Protein AF-A0A7G2C5G8-F1 (afdb_monomer)

Foldseek 3Di:
DAEEEEEEEDCQQCCVVVCVLVVVCVVCPVNYHYHGLYHYLAALVVLLVQLVDPVSVCVSPPLPQAAHQEYEYEHQPQCQFQDPSHDDLVRSLVSLLSSQVSCCVRRVHQQGYAYDQDDFDDQVPQQPDPRPGHRHHSVSSVSSSVSNVVSLVVVVPDDDDPPRSHNSCNDPDDPPPPPDDDPPDPDDPDDDPDDDDDDDDD

Structure (mmCIF, N/CA/C/O backbone):
data_AF-A0A7G2C5G8-F1
#
_entry.id   AF-A0A7G2C5G8-F1
#
loop_
_atom_site.group_PDB
_atom_site.id
_atom_site.type_symbol
_atom_site.label_atom_id
_atom_site.label_alt_id
_atom_site.label_comp_id
_atom_site.label_asym_id
_atom_site.label_entity_id
_atom_site.label_seq_id
_atom_site.pdbx_PDB_ins_code
_atom_site.Cartn_x
_atom_site.Cartn_y
_atom_site.Cartn_z
_atom_site.occupancy
_atom_site.B_iso_or_equiv
_atom_site.auth_seq_id
_atom_site.auth_comp_id
_atom_site.auth_asym_id
_atom_site.auth_atom_id
_atom_site.pdbx_PDB_model_num
ATOM 1 N N . MET A 1 1 ? -14.627 6.475 18.012 1.00 80.81 1 MET A N 1
ATOM 2 C CA . MET A 1 1 ? -14.975 6.467 16.574 1.00 80.81 1 MET A CA 1
ATOM 3 C C . MET A 1 1 ? -14.009 5.518 15.885 1.00 80.81 1 MET A C 1
ATOM 5 O O . MET A 1 1 ? -12.849 5.513 16.276 1.00 80.81 1 MET A O 1
ATOM 9 N N . GLU A 1 2 ? -14.466 4.696 14.942 1.00 93.38 2 GLU A N 1
ATOM 10 C CA . GLU A 1 2 ? -13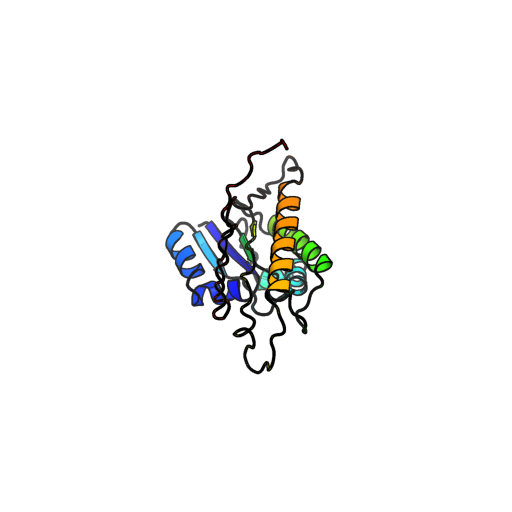.589 3.765 14.214 1.00 93.38 2 GLU A CA 1
ATOM 11 C C . GLU A 1 2 ? -12.658 4.526 13.246 1.00 93.38 2 GLU A C 1
ATOM 13 O O . GLU A 1 2 ? -12.921 5.684 12.912 1.00 93.38 2 GLU A O 1
ATOM 18 N N . THR A 1 3 ? -11.614 3.864 12.741 1.00 97.06 3 THR A N 1
ATOM 19 C CA . THR A 1 3 ? -10.713 4.420 11.715 1.00 97.06 3 THR A CA 1
ATOM 20 C C . THR A 1 3 ? -10.576 3.462 10.541 1.00 97.06 3 THR A C 1
ATOM 22 O O . THR A 1 3 ? -10.418 2.266 10.743 1.00 97.06 3 THR A O 1
ATOM 25 N N . ILE A 1 4 ? -10.590 3.965 9.315 1.00 97.94 4 ILE A N 1
ATOM 26 C CA . ILE A 1 4 ? -10.164 3.250 8.113 1.00 97.94 4 ILE A CA 1
ATOM 27 C C . ILE A 1 4 ? -8.771 3.758 7.754 1.00 97.94 4 ILE A C 1
ATOM 29 O O . ILE A 1 4 ? -8.577 4.963 7.592 1.00 97.94 4 ILE A O 1
ATOM 33 N N . LEU A 1 5 ? -7.812 2.846 7.623 1.00 98.19 5 LEU A N 1
ATOM 34 C CA . LEU A 1 5 ? -6.434 3.181 7.270 1.00 98.19 5 LEU A CA 1
ATOM 35 C C . LEU A 1 5 ? -6.193 2.903 5.780 1.00 98.19 5 LEU A C 1
ATOM 37 O O . LEU A 1 5 ? -6.459 1.806 5.291 1.00 98.19 5 LEU A O 1
ATOM 41 N N . ILE A 1 6 ? -5.687 3.893 5.049 1.00 98.25 6 ILE A N 1
ATOM 42 C CA . ILE A 1 6 ? -5.336 3.780 3.631 1.00 98.25 6 ILE A CA 1
ATOM 43 C C . ILE A 1 6 ? -3.817 3.679 3.503 1.00 98.25 6 ILE A C 1
ATOM 45 O O . ILE A 1 6 ? -3.118 4.613 3.876 1.00 98.25 6 ILE A O 1
ATOM 49 N N . MET A 1 7 ? -3.308 2.557 2.994 1.00 97.00 7 MET A N 1
ATOM 50 C CA . MET A 1 7 ? -1.875 2.272 2.856 1.00 97.00 7 MET A CA 1
ATOM 51 C C . MET A 1 7 ? -1.534 1.891 1.418 1.00 97.00 7 MET A C 1
ATOM 53 O O . MET A 1 7 ? -2.301 1.220 0.727 1.00 97.00 7 MET A O 1
ATOM 57 N N . GLY A 1 8 ? -0.342 2.262 0.963 1.00 95.88 8 GLY A N 1
ATOM 58 C CA . GLY A 1 8 ? 0.154 1.874 -0.355 1.00 95.88 8 GLY A CA 1
ATOM 59 C C . GLY A 1 8 ? 0.988 2.966 -1.001 1.00 95.88 8 GLY A C 1
ATOM 60 O O . GLY A 1 8 ? 1.635 3.740 -0.306 1.00 95.88 8 GLY A O 1
ATOM 61 N N . ALA A 1 9 ? 0.971 3.014 -2.331 1.00 95.75 9 ALA A N 1
ATOM 62 C CA . ALA A 1 9 ? 1.778 3.949 -3.112 1.00 95.75 9 ALA A CA 1
ATOM 63 C C . ALA A 1 9 ? 1.002 5.219 -3.542 1.00 95.75 9 ALA A C 1
ATOM 65 O O . ALA A 1 9 ? 0.056 5.649 -2.885 1.00 95.75 9 ALA A O 1
ATOM 66 N N . SER A 1 10 ? 1.367 5.820 -4.678 1.00 95.31 10 SER A N 1
ATOM 67 C CA . SER A 1 10 ? 0.821 7.102 -5.162 1.00 95.31 10 SER A CA 1
ATOM 68 C C . SER A 1 10 ? -0.691 7.106 -5.384 1.00 95.31 10 SER A C 1
ATOM 70 O O . SER A 1 10 ? -1.361 8.086 -5.083 1.00 95.31 10 SER A O 1
ATOM 72 N N . LEU A 1 11 ? -1.258 6.005 -5.876 1.00 94.06 11 LEU A N 1
ATOM 73 C CA . LEU A 1 11 ? -2.707 5.870 -6.069 1.00 94.06 11 LEU A CA 1
ATOM 74 C C . LEU A 1 11 ? -3.494 5.902 -4.746 1.00 94.06 11 LEU A C 1
ATOM 76 O O . LEU A 1 11 ? -4.692 6.192 -4.742 1.00 94.06 11 LEU A O 1
ATOM 80 N N . MET A 1 12 ? -2.812 5.6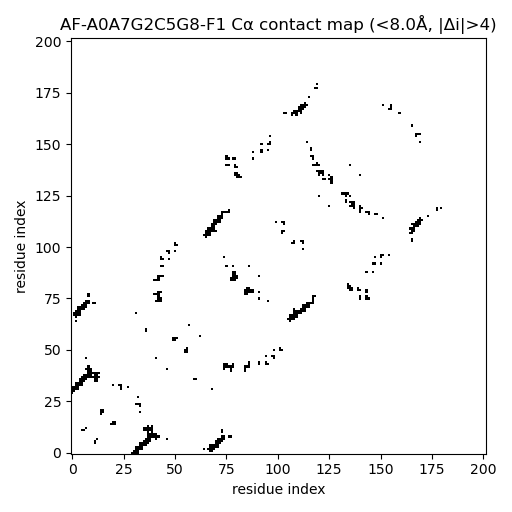00 -3.640 1.00 96.50 12 MET A N 1
ATOM 81 C CA . MET A 1 12 ? -3.342 5.716 -2.289 1.00 96.50 12 MET A CA 1
ATOM 82 C C . MET A 1 12 ? -3.122 7.126 -1.743 1.00 96.50 12 MET A C 1
ATOM 84 O O . MET A 1 12 ? -4.090 7.756 -1.324 1.00 96.50 12 MET A O 1
ATOM 88 N N . GLU A 1 13 ? -1.902 7.671 -1.850 1.00 97.56 13 GLU A N 1
ATOM 89 C CA . GLU A 1 13 ? -1.583 9.043 -1.414 1.00 97.56 13 GLU A CA 1
ATOM 90 C C . GLU A 1 13 ? -2.530 10.067 -2.057 1.00 97.56 13 GLU A C 1
ATOM 92 O O . GLU A 1 13 ? -3.213 10.826 -1.371 1.00 97.56 13 GLU A O 1
ATOM 97 N N . TYR A 1 14 ? -2.677 10.011 -3.383 1.00 97.12 14 TYR A N 1
ATOM 98 C CA . TYR A 1 14 ? -3.535 10.918 -4.149 1.00 97.12 14 TYR A CA 1
ATOM 99 C C . TYR A 1 14 ? -5.009 10.508 -4.151 1.00 97.12 14 TYR A C 1
ATOM 101 O O . TYR A 1 14 ? -5.795 10.962 -4.986 1.00 97.12 14 TYR A O 1
ATOM 109 N N . GLY A 1 15 ? -5.420 9.644 -3.228 1.00 96.38 15 GLY A N 1
ATOM 110 C CA . GLY A 1 15 ? -6.782 9.145 -3.159 1.00 96.38 15 GLY A CA 1
ATOM 111 C C . GLY A 1 15 ? -7.837 10.220 -2.867 1.00 96.38 15 GLY A C 1
ATOM 112 O O . GLY A 1 15 ? -8.962 10.129 -3.363 1.00 96.38 15 GLY A O 1
ATOM 113 N N . TYR A 1 16 ? -7.472 11.273 -2.127 1.00 96.88 16 TYR A N 1
ATOM 114 C CA . TYR A 1 16 ? -8.331 12.450 -1.939 1.00 96.88 16 TYR A CA 1
ATOM 115 C C . TYR A 1 16 ? -8.432 13.278 -3.226 1.00 96.88 16 TYR A C 1
ATOM 117 O O . TYR A 1 16 ? -9.537 13.590 -3.666 1.00 96.88 16 TYR A O 1
ATOM 125 N N . SER A 1 17 ? -7.303 13.554 -3.886 1.00 96.00 17 SER A N 1
ATOM 126 C CA . SER A 1 17 ? -7.257 14.311 -5.149 1.00 96.00 17 SER A CA 1
ATOM 127 C C . SER A 1 17 ? -7.969 13.595 -6.303 1.00 96.00 17 SER A C 1
ATOM 129 O O . SER A 1 17 ? -8.514 14.229 -7.201 1.00 96.00 17 SER A O 1
ATOM 131 N N . SER A 1 18 ? -7.997 12.262 -6.274 1.00 93.19 18 SER A N 1
ATOM 132 C CA . SER A 1 18 ? -8.755 11.418 -7.209 1.00 93.19 18 SER A CA 1
ATOM 133 C C . SER A 1 18 ? -10.179 11.100 -6.730 1.00 93.19 18 SER A C 1
ATOM 135 O O . SER A 1 18 ? -10.890 10.334 -7.376 1.00 93.19 18 SER A O 1
ATOM 137 N N . HIS A 1 19 ? -10.622 11.724 -5.636 1.00 95.00 19 HIS A N 1
ATOM 138 C CA . HIS A 1 19 ? -11.967 11.675 -5.055 1.00 95.00 19 HIS A CA 1
ATOM 139 C C . HIS A 1 19 ? -12.416 10.332 -4.470 1.00 95.00 19 HIS A C 1
ATOM 141 O O . HIS A 1 19 ? -13.430 10.302 -3.771 1.00 95.00 19 HIS A O 1
ATOM 147 N N . TRP A 1 20 ? -11.723 9.215 -4.702 1.00 95.12 20 TRP A N 1
ATOM 148 C CA . TRP A 1 20 ? -12.194 7.922 -4.199 1.00 95.12 20 TRP A CA 1
ATOM 149 C C . TRP A 1 20 ? -12.108 7.838 -2.667 1.00 95.12 20 TRP A C 1
ATOM 151 O O . TRP A 1 20 ? -13.038 7.325 -2.043 1.00 95.12 20 TRP A O 1
ATOM 161 N N . VAL A 1 21 ? -11.066 8.412 -2.049 1.00 97.31 21 VAL A N 1
ATOM 162 C CA . VAL A 1 21 ? -10.954 8.492 -0.578 1.00 97.31 21 VAL A CA 1
ATOM 163 C C . VAL A 1 21 ? -11.968 9.484 -0.021 1.00 97.31 21 VAL A C 1
ATOM 165 O O . VAL A 1 21 ? -12.584 9.201 1.000 1.00 97.31 21 VAL A O 1
ATOM 168 N N . SER A 1 22 ? -12.223 10.598 -0.714 1.00 97.25 22 SER A N 1
ATOM 169 C CA . SER A 1 22 ? -13.260 11.564 -0.322 1.00 97.25 22 SER A CA 1
ATOM 170 C C . SER A 1 22 ? -14.646 10.915 -0.295 1.00 97.25 22 SER A C 1
ATOM 172 O O . SER A 1 22 ? -15.389 11.071 0.667 1.00 97.25 22 SER A O 1
ATOM 174 N N . ARG A 1 23 ? -14.973 10.117 -1.319 1.00 97.69 23 ARG A N 1
ATOM 175 C CA . ARG A 1 23 ? -16.231 9.356 -1.389 1.00 97.69 23 ARG A CA 1
ATOM 176 C C . ARG A 1 23 ? -16.313 8.270 -0.322 1.00 97.69 23 ARG A C 1
ATOM 178 O O . ARG A 1 23 ? -17.393 8.015 0.201 1.00 97.69 23 ARG A O 1
ATOM 185 N N . LEU A 1 24 ? -15.189 7.633 0.006 1.00 96.12 24 LEU A N 1
ATOM 186 C CA . LEU A 1 24 ? -15.125 6.687 1.115 1.00 96.12 24 LEU A CA 1
ATOM 187 C C . LEU A 1 24 ? -15.385 7.393 2.453 1.00 96.12 24 LEU A C 1
ATOM 189 O O . LEU A 1 24 ? -16.186 6.908 3.246 1.00 96.12 24 LEU A O 1
ATOM 193 N N . ALA A 1 25 ? -14.754 8.544 2.691 1.00 97.81 25 ALA A N 1
ATOM 194 C CA . ALA A 1 25 ? -14.955 9.337 3.899 1.00 97.81 25 ALA A CA 1
ATOM 195 C C . ALA A 1 25 ? -16.411 9.806 4.041 1.00 97.81 25 ALA A C 1
ATOM 197 O O . ALA A 1 25 ? -16.974 9.700 5.126 1.00 97.81 25 ALA A O 1
ATOM 198 N N . ASP A 1 26 ? -17.038 10.233 2.944 1.00 98.12 26 ASP A N 1
ATOM 199 C CA . ASP A 1 26 ? -18.454 10.609 2.904 1.00 98.12 26 ASP A CA 1
ATOM 200 C C . ASP A 1 26 ? -19.382 9.420 3.224 1.00 98.12 26 ASP A C 1
ATOM 202 O O . ASP A 1 26 ? -20.223 9.492 4.120 1.00 98.12 26 ASP A O 1
ATOM 206 N N . ALA A 1 27 ? -19.161 8.257 2.599 1.00 97.31 27 ALA A N 1
ATOM 207 C CA . ALA A 1 27 ? -19.949 7.046 2.863 1.00 97.31 27 ALA A CA 1
ATOM 208 C C . ALA A 1 27 ? -19.854 6.555 4.327 1.00 97.31 27 ALA A C 1
ATOM 210 O O . ALA A 1 27 ? -20.789 5.937 4.866 1.00 97.31 27 ALA A O 1
ATOM 211 N N . TYR A 1 28 ? -18.722 6.838 4.977 1.00 96.75 28 TYR A N 1
ATOM 212 C CA . TYR A 1 28 ? -18.447 6.524 6.378 1.00 96.75 28 TYR A CA 1
ATOM 213 C C . TYR A 1 28 ? -18.569 7.737 7.310 1.00 96.75 28 TYR A C 1
ATOM 215 O O . TYR A 1 28 ? -18.159 7.653 8.473 1.00 96.75 28 TYR A O 1
ATOM 223 N N . ALA A 1 29 ? -19.196 8.828 6.860 1.00 96.88 29 ALA A N 1
ATOM 224 C CA . ALA A 1 29 ? -19.417 10.010 7.678 1.00 96.88 29 ALA A CA 1
ATOM 225 C C . ALA A 1 29 ? -20.131 9.640 8.988 1.00 96.88 29 ALA A C 1
ATOM 227 O O . ALA A 1 29 ? -21.141 8.930 8.998 1.00 96.88 29 ALA A O 1
ATOM 228 N N . ARG A 1 30 ? -19.573 10.111 10.112 1.00 95.50 30 ARG A N 1
ATOM 229 C CA . ARG A 1 30 ? -20.007 9.793 11.489 1.00 95.50 30 ARG A CA 1
ATOM 230 C C . ARG A 1 30 ? -19.932 8.305 11.882 1.00 95.50 30 ARG A C 1
ATOM 232 O O . ARG A 1 30 ? -20.459 7.935 12.926 1.00 95.50 30 ARG A O 1
ATOM 239 N N . LYS A 1 31 ? -19.284 7.452 11.080 1.00 95.50 31 LYS A N 1
ATOM 240 C CA . LYS A 1 31 ? -19.051 6.023 11.370 1.00 95.50 31 LYS A CA 1
ATOM 241 C C . LYS A 1 31 ? -17.568 5.730 11.585 1.00 95.50 31 LYS A C 1
ATOM 243 O O . LYS A 1 31 ? -17.217 5.028 12.531 1.00 95.50 31 LYS A O 1
ATOM 248 N N . ALA A 1 32 ? -16.707 6.269 10.723 1.00 96.69 32 ALA A N 1
ATOM 249 C CA . ALA A 1 32 ? -15.263 6.106 10.818 1.00 96.69 32 ALA A CA 1
ATOM 250 C C . ALA A 1 32 ? -14.515 7.333 10.282 1.00 96.69 32 ALA A C 1
ATOM 252 O O . ALA A 1 32 ? -14.981 7.997 9.358 1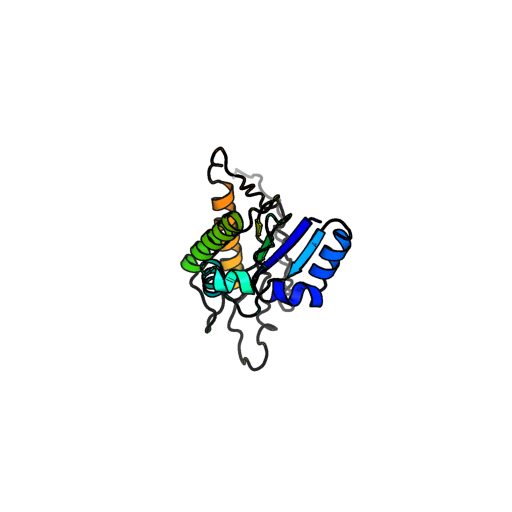.00 96.69 32 ALA A O 1
ATOM 253 N N . PHE A 1 33 ? -13.333 7.602 10.832 1.00 96.94 33 PHE A N 1
ATOM 254 C CA . PHE A 1 33 ? -12.370 8.523 10.233 1.00 96.94 33 PHE A CA 1
ATOM 255 C C . PHE A 1 33 ? -11.561 7.813 9.150 1.00 96.94 33 PHE A C 1
ATOM 257 O O . PHE A 1 33 ? -11.244 6.637 9.298 1.00 96.94 33 PHE A O 1
ATOM 264 N N . VAL A 1 34 ? -11.187 8.516 8.082 1.00 97.94 34 VAL A N 1
ATOM 265 C CA . VAL A 1 34 ? -10.323 7.961 7.033 1.00 97.94 34 VAL A CA 1
ATOM 266 C C . VAL A 1 34 ? -8.935 8.580 7.142 1.00 97.94 34 VAL A C 1
ATOM 268 O O . VAL A 1 34 ? -8.763 9.777 6.918 1.00 97.94 34 VAL A O 1
ATOM 271 N N . TYR A 1 35 ? -7.944 7.760 7.489 1.00 98.00 35 TYR A N 1
ATOM 272 C CA . TYR A 1 35 ? -6.550 8.173 7.611 1.00 98.00 35 TYR A CA 1
ATOM 273 C C . TYR A 1 35 ? -5.758 7.712 6.390 1.00 98.00 35 TYR A C 1
ATOM 275 O O . TYR A 1 35 ? -5.672 6.512 6.126 1.00 98.00 35 TYR A O 1
ATOM 283 N N . ASN A 1 36 ? -5.191 8.660 5.642 1.00 98.06 36 ASN A N 1
ATOM 284 C CA . ASN A 1 36 ? -4.405 8.361 4.452 1.00 98.06 36 ASN A CA 1
ATOM 285 C C . ASN A 1 36 ? -2.907 8.359 4.757 1.00 98.06 36 ASN A C 1
ATOM 287 O O . ASN A 1 36 ? -2.339 9.399 5.068 1.00 98.06 36 ASN A O 1
ATOM 291 N N . ALA A 1 37 ? -2.303 7.180 4.641 1.00 97.62 37 ALA A N 1
ATOM 292 C CA . ALA A 1 37 ? -0.889 6.891 4.841 1.00 97.62 37 ALA A CA 1
ATOM 293 C C . ALA A 1 37 ? -0.239 6.336 3.554 1.00 97.62 37 ALA A C 1
ATOM 295 O O . ALA A 1 37 ? 0.686 5.523 3.603 1.00 97.62 37 ALA A O 1
ATOM 296 N N . GLY A 1 38 ? -0.758 6.716 2.382 1.00 97.44 38 GLY A N 1
ATOM 297 C CA . GLY A 1 38 ? -0.129 6.404 1.101 1.00 97.44 38 GLY A CA 1
ATOM 298 C C . GLY A 1 38 ? 1.209 7.129 0.918 1.00 97.44 38 GLY A C 1
ATOM 299 O O . GLY A 1 38 ? 1.382 8.247 1.392 1.00 97.44 38 GLY A O 1
ATOM 300 N N . LEU A 1 39 ? 2.139 6.481 0.213 1.00 97.25 39 LEU A N 1
ATOM 301 C CA . LEU A 1 39 ? 3.500 6.960 -0.036 1.00 97.25 39 LEU A CA 1
ATOM 302 C C . LEU A 1 39 ? 3.827 6.912 -1.537 1.00 97.25 39 LEU A C 1
ATOM 304 O O . LEU A 1 39 ? 4.227 5.884 -2.093 1.00 97.25 39 LEU A O 1
ATOM 308 N N . ALA A 1 40 ? 3.646 8.024 -2.235 1.00 96.12 40 ALA A N 1
ATOM 309 C CA . ALA A 1 40 ? 3.949 8.164 -3.647 1.00 96.12 40 ALA A CA 1
ATOM 310 C C . ALA A 1 40 ? 5.421 7.854 -3.930 1.00 96.12 40 ALA A C 1
ATOM 312 O O . ALA A 1 40 ? 6.331 8.208 -3.187 1.00 96.12 40 ALA A O 1
ATOM 313 N N . GLY A 1 41 ? 5.648 7.133 -5.027 1.00 94.75 41 GLY A N 1
ATOM 314 C CA . GLY A 1 41 ? 6.973 6.650 -5.403 1.00 94.75 41 GLY A CA 1
ATOM 315 C C . GLY A 1 41 ? 7.427 5.374 -4.684 1.00 94.75 41 GLY A C 1
ATOM 316 O O . GLY A 1 41 ? 8.351 4.735 -5.178 1.00 94.75 41 GLY A O 1
ATOM 317 N N . TYR A 1 42 ? 6.772 4.927 -3.605 1.00 97.69 42 TYR A N 1
ATOM 318 C CA . TYR A 1 42 ? 7.236 3.748 -2.866 1.00 97.69 42 TYR A CA 1
ATOM 319 C C . TYR A 1 42 ? 6.887 2.427 -3.559 1.00 97.69 42 TYR A C 1
ATOM 321 O O . TYR A 1 42 ? 5.762 2.230 -4.025 1.00 97.69 42 TYR A O 1
ATOM 329 N N . ASN A 1 43 ? 7.860 1.519 -3.627 1.00 98.44 43 ASN A N 1
ATOM 330 C CA . ASN A 1 43 ? 7.667 0.118 -4.007 1.00 98.44 43 ASN A CA 1
ATOM 331 C C . ASN A 1 43 ? 7.489 -0.764 -2.754 1.00 98.44 43 ASN A C 1
ATOM 333 O O . ASN A 1 43 ? 7.500 -0.270 -1.621 1.00 98.44 43 ASN A O 1
ATOM 337 N N . SER A 1 44 ? 7.307 -2.073 -2.942 1.00 98.69 44 SER A N 1
ATOM 338 C CA . SER A 1 44 ? 7.101 -3.002 -1.824 1.00 98.69 44 SER A CA 1
ATOM 339 C C . SER A 1 44 ? 8.315 -3.131 -0.902 1.00 98.69 44 SER A C 1
ATOM 341 O O . SER A 1 44 ? 8.124 -3.295 0.298 1.00 98.69 44 SER A O 1
ATOM 343 N N . ASP A 1 45 ? 9.543 -3.004 -1.415 1.00 98.56 45 ASP A N 1
ATOM 344 C CA . ASP A 1 45 ? 10.761 -3.059 -0.594 1.00 98.56 45 ASP A CA 1
ATOM 345 C C . ASP A 1 45 ? 10.809 -1.913 0.415 1.00 98.56 45 ASP A C 1
ATOM 347 O O . ASP A 1 45 ? 11.074 -2.114 1.604 1.00 98.56 45 ASP A O 1
ATOM 351 N N . TRP A 1 46 ? 10.524 -0.699 -0.050 1.00 98.44 46 TRP A N 1
ATOM 352 C CA . TRP A 1 46 ? 10.565 0.486 0.797 1.00 98.44 46 TRP A CA 1
ATOM 353 C C . TRP A 1 46 ? 9.398 0.493 1.780 1.00 98.44 46 TRP A C 1
ATOM 355 O O . TRP A 1 46 ? 9.609 0.757 2.960 1.00 98.44 46 TRP A O 1
ATOM 365 N N . LEU A 1 47 ? 8.189 0.126 1.340 1.00 98.12 47 LEU A N 1
ATOM 366 C CA . LEU A 1 47 ? 7.043 0.008 2.244 1.00 98.12 47 LEU A CA 1
ATOM 367 C C . LEU A 1 47 ? 7.282 -1.051 3.332 1.00 98.12 47 LEU A C 1
ATOM 369 O O . LEU A 1 47 ? 7.018 -0.793 4.505 1.00 98.12 47 LEU A O 1
ATOM 373 N N . HIS A 1 48 ? 7.832 -2.212 2.967 1.00 98.31 48 HIS A N 1
ATOM 374 C CA . HIS A 1 48 ? 8.219 -3.245 3.927 1.00 98.31 48 HIS A CA 1
ATOM 375 C C . HIS A 1 48 ? 9.252 -2.712 4.933 1.00 98.31 48 HIS A C 1
ATOM 377 O O . HIS A 1 48 ? 9.086 -2.885 6.138 1.00 98.31 48 HIS A O 1
ATOM 383 N N . SER A 1 49 ? 10.262 -1.978 4.457 1.00 97.69 49 SER A N 1
ATOM 384 C CA . SER A 1 49 ? 11.301 -1.368 5.302 1.00 97.69 49 SER A CA 1
ATOM 385 C C . SER A 1 49 ? 10.736 -0.356 6.311 1.00 97.69 49 SER A C 1
ATOM 387 O O . SER A 1 49 ? 11.176 -0.312 7.459 1.00 97.69 49 SER A O 1
ATOM 389 N N . ILE A 1 50 ? 9.726 0.428 5.917 1.00 96.81 50 ILE A N 1
ATOM 390 C CA . ILE A 1 50 ? 9.010 1.331 6.831 1.00 96.81 50 ILE A CA 1
ATOM 391 C C . ILE A 1 50 ? 8.261 0.536 7.904 1.00 96.81 50 ILE A C 1
ATOM 393 O O . ILE A 1 50 ? 8.284 0.913 9.073 1.00 96.81 50 ILE A O 1
ATOM 397 N N . LEU A 1 51 ? 7.611 -0.567 7.528 1.00 95.56 51 LEU A N 1
ATOM 398 C CA . LEU A 1 51 ? 6.798 -1.355 8.450 1.00 95.56 51 LEU A CA 1
ATOM 399 C C . LEU A 1 51 ? 7.625 -2.216 9.410 1.00 95.56 51 LEU A C 1
ATOM 401 O O . LEU A 1 51 ? 7.188 -2.430 10.532 1.00 95.56 51 LEU A O 1
ATOM 405 N N . ILE A 1 52 ? 8.825 -2.666 9.065 1.00 96.56 52 ILE A N 1
ATOM 406 C CA . ILE A 1 52 ? 9.670 -3.369 10.050 1.00 96.56 52 ILE A CA 1
ATOM 407 C C . ILE A 1 52 ? 10.296 -2.419 11.082 1.00 96.56 52 ILE A C 1
ATOM 409 O O . ILE A 1 52 ? 10.703 -2.858 12.152 1.00 96.56 52 ILE A O 1
ATOM 413 N N . SER A 1 53 ? 10.363 -1.117 10.790 1.00 95.88 53 SER A N 1
ATOM 414 C CA . SER A 1 53 ? 10.907 -0.110 11.703 1.00 95.88 53 SER A CA 1
ATOM 415 C C . SER A 1 53 ? 9.797 0.541 12.525 1.00 95.88 53 SER A C 1
ATOM 417 O O . SER A 1 53 ? 9.001 1.314 11.993 1.00 95.88 53 SER A O 1
ATOM 419 N N . ASP A 1 54 ? 9.768 0.308 13.838 1.00 89.69 54 ASP A N 1
ATOM 420 C CA . ASP A 1 54 ? 8.784 0.951 14.723 1.00 89.69 54 ASP A CA 1
ATOM 421 C C . ASP A 1 54 ? 8.873 2.485 14.667 1.00 89.69 54 ASP A C 1
ATOM 423 O O . ASP A 1 54 ? 7.854 3.175 14.600 1.00 89.69 54 ASP A O 1
ATOM 427 N N . THR A 1 55 ? 10.086 3.037 14.592 1.00 92.94 55 THR A N 1
ATOM 428 C CA . THR A 1 55 ? 10.308 4.486 14.473 1.00 92.94 55 THR A CA 1
ATOM 429 C C . THR A 1 55 ? 9.728 5.062 13.182 1.00 92.94 55 THR A C 1
ATOM 431 O O . THR A 1 55 ? 9.100 6.118 13.205 1.00 92.94 55 THR A O 1
ATOM 434 N N . LEU A 1 56 ? 9.931 4.406 12.035 1.00 93.19 56 LEU A N 1
ATOM 435 C CA . LEU A 1 56 ? 9.399 4.908 10.762 1.00 93.19 56 LEU A CA 1
ATOM 436 C C . LEU A 1 56 ? 7.893 4.667 10.661 1.00 93.19 56 LEU A C 1
ATOM 438 O O . LEU A 1 56 ? 7.156 5.551 10.228 1.00 93.19 56 LEU A O 1
ATOM 442 N N . SER A 1 57 ? 7.422 3.513 11.130 1.00 92.56 57 SER A N 1
ATOM 443 C CA . SER A 1 57 ? 5.999 3.197 11.163 1.00 92.56 57 SER A CA 1
ATOM 444 C C . SER A 1 57 ? 5.211 4.183 12.018 1.00 92.56 57 SER A C 1
ATOM 446 O O . SER A 1 57 ? 4.117 4.556 11.613 1.00 92.56 57 SER A O 1
ATOM 448 N N . THR A 1 58 ? 5.740 4.618 13.165 1.00 92.88 58 THR A N 1
ATOM 449 C CA . THR A 1 58 ? 5.058 5.581 14.051 1.00 92.88 58 THR A CA 1
ATOM 450 C C . THR A 1 58 ? 5.056 7.011 13.511 1.00 92.88 58 THR A C 1
ATOM 452 O O . THR A 1 58 ? 4.185 7.801 13.870 1.00 92.88 58 THR A O 1
ATOM 455 N N . ARG A 1 59 ? 5.992 7.345 12.613 1.00 93.50 59 ARG A N 1
ATOM 456 C CA . ARG A 1 59 ? 5.957 8.598 11.841 1.00 93.50 59 ARG A CA 1
ATOM 457 C C . ARG A 1 59 ? 4.902 8.569 10.739 1.00 93.50 59 ARG A C 1
ATOM 459 O O . ARG A 1 59 ? 4.347 9.614 10.420 1.00 93.50 59 ARG A O 1
ATOM 466 N N . LEU A 1 60 ? 4.650 7.396 10.155 1.00 94.31 60 LEU A N 1
ATOM 467 C CA . LEU A 1 60 ? 3.660 7.223 9.092 1.00 94.31 60 LEU A CA 1
ATOM 468 C C . LEU A 1 60 ? 2.236 7.079 9.639 1.00 94.31 60 LEU A C 1
ATOM 470 O O . LEU A 1 60 ? 1.299 7.641 9.083 1.00 94.31 60 LEU A O 1
ATOM 474 N N . VAL A 1 61 ? 2.070 6.298 10.704 1.00 95.12 61 VAL A N 1
ATOM 475 C CA . VAL A 1 61 ? 0.784 6.017 11.344 1.00 95.12 61 VAL A CA 1
ATOM 476 C C . VAL A 1 61 ? 0.934 6.281 12.843 1.00 95.12 61 VAL A C 1
ATOM 478 O O . VAL A 1 61 ? 1.832 5.705 13.456 1.00 95.12 61 VAL A O 1
ATOM 481 N N . PRO A 1 62 ? 0.073 7.106 13.470 1.00 92.06 62 PRO A N 1
ATOM 482 C CA . PRO A 1 62 ? 0.179 7.414 14.891 1.00 92.06 62 PRO A CA 1
ATOM 483 C C . PRO A 1 62 ? 0.196 6.147 15.748 1.00 92.06 62 PRO A C 1
ATOM 485 O O . PRO A 1 62 ? -0.627 5.257 15.545 1.00 92.06 62 PRO A O 1
ATOM 488 N N . ALA A 1 63 ? 1.066 6.093 16.759 1.00 88.00 63 ALA A N 1
ATOM 489 C CA . ALA A 1 63 ? 1.147 4.952 17.682 1.00 88.00 63 ALA A CA 1
ATOM 490 C C . ALA A 1 63 ? -0.179 4.673 18.423 1.00 88.00 63 ALA A C 1
ATOM 492 O O . ALA A 1 63 ? -0.448 3.545 18.830 1.00 88.00 63 ALA A O 1
ATOM 493 N N . SER A 1 64 ? -1.024 5.698 18.573 1.00 88.88 64 SER A N 1
ATOM 494 C CA . SER A 1 64 ? -2.369 5.592 19.146 1.00 88.88 64 SER A CA 1
ATOM 495 C C . SER A 1 64 ? -3.391 4.936 18.210 1.00 88.88 64 SER A C 1
ATOM 497 O O . SER A 1 64 ? -4.476 4.567 18.661 1.00 88.88 64 SER A O 1
ATOM 499 N N . MET A 1 65 ? -3.082 4.777 16.918 1.00 90.56 65 MET 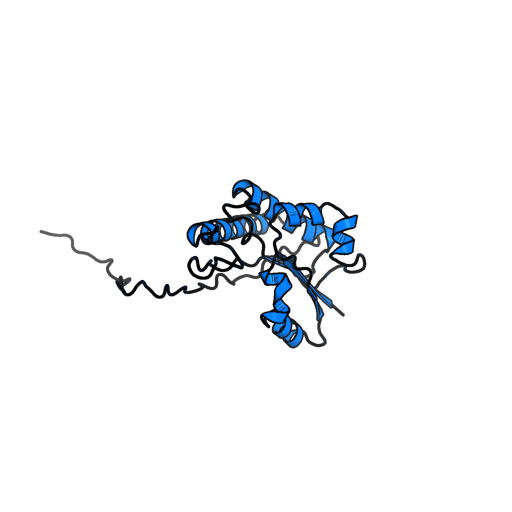A N 1
ATOM 500 C CA . MET A 1 65 ? -3.955 4.093 15.972 1.00 90.56 65 MET A CA 1
ATOM 501 C C . MET A 1 65 ? -3.850 2.583 16.160 1.00 90.56 65 MET A C 1
ATOM 503 O O . MET A 1 65 ? -2.989 1.917 15.592 1.00 90.56 65 MET A O 1
ATOM 507 N N . GLN A 1 66 ? -4.787 2.042 16.927 1.00 84.38 66 GLN A N 1
ATOM 508 C CA . GLN A 1 66 ? -4.957 0.607 17.103 1.00 84.38 66 GLN A CA 1
ATOM 509 C C . GLN A 1 66 ? -6.341 0.185 16.616 1.00 84.38 66 GLN A C 1
ATOM 511 O O . GLN A 1 66 ? -7.314 0.925 16.748 1.00 84.38 66 GLN A O 1
ATOM 516 N N . ARG A 1 67 ? -6.425 -1.027 16.064 1.00 94.00 67 ARG A N 1
ATOM 517 C CA . ARG A 1 67 ? -7.661 -1.694 15.636 1.00 94.00 67 ARG A CA 1
ATOM 518 C C . ARG A 1 67 ? -8.509 -0.876 14.651 1.00 94.00 67 ARG A C 1
ATOM 520 O O . ARG A 1 67 ? -9.683 -0.630 14.931 1.00 94.00 67 ARG A O 1
ATOM 527 N N . PRO A 1 68 ? -7.970 -0.468 13.483 1.00 95.88 68 PRO A N 1
ATOM 528 C CA . PRO A 1 68 ? -8.794 0.155 12.457 1.00 95.88 68 PRO A CA 1
ATOM 529 C C . PRO A 1 68 ? -9.910 -0.804 12.014 1.00 95.88 68 PRO A C 1
ATOM 531 O O . PRO A 1 68 ? -9.774 -2.027 12.078 1.00 95.88 68 PRO A O 1
ATOM 534 N N . LEU A 1 69 ? -11.010 -0.245 11.521 1.00 95.31 69 LEU A N 1
ATOM 535 C CA . LEU A 1 69 ? -12.133 -0.972 10.946 1.00 95.31 69 LEU A CA 1
ATOM 536 C C . LEU A 1 69 ? -11.653 -1.942 9.862 1.00 95.31 69 LEU A C 1
ATOM 538 O O . LEU A 1 69 ? -11.936 -3.134 9.925 1.00 95.31 69 LEU A O 1
ATOM 542 N N . PHE A 1 70 ? -10.900 -1.425 8.894 1.00 94.94 70 PHE A N 1
ATOM 543 C CA . PHE A 1 70 ? -10.111 -2.185 7.930 1.00 94.94 70 PHE A CA 1
ATOM 544 C C . PHE A 1 70 ? -8.939 -1.329 7.447 1.00 94.94 70 PHE A C 1
ATOM 546 O O . PHE A 1 70 ? -8.925 -0.106 7.621 1.00 94.94 70 PHE A O 1
ATOM 553 N N . ILE A 1 71 ? -7.970 -1.984 6.817 1.00 96.94 71 ILE A N 1
ATOM 554 C CA . ILE A 1 71 ? -6.842 -1.334 6.144 1.00 96.94 71 ILE A CA 1
ATOM 555 C C . ILE A 1 71 ? -6.995 -1.577 4.649 1.00 96.94 71 ILE A C 1
ATOM 557 O O . ILE A 1 71 ? -7.242 -2.711 4.261 1.00 96.94 71 ILE A O 1
ATOM 561 N N . THR A 1 72 ? -6.842 -0.566 3.800 1.00 96.06 72 THR A N 1
ATOM 562 C CA . THR A 1 72 ? -6.663 -0.794 2.355 1.00 96.06 72 THR A CA 1
ATOM 563 C C . THR A 1 72 ? -5.178 -0.833 2.025 1.00 96.06 72 THR A C 1
ATOM 565 O O . THR A 1 72 ? -4.412 -0.062 2.597 1.00 96.06 72 THR A O 1
ATOM 568 N N . LEU A 1 73 ? -4.765 -1.731 1.129 1.00 97.69 73 LEU A N 1
ATOM 569 C CA . LEU A 1 73 ? -3.375 -1.877 0.702 1.00 97.69 73 LEU A CA 1
ATOM 570 C C . LEU A 1 73 ? -3.288 -1.966 -0.823 1.00 97.69 73 LEU A C 1
ATOM 572 O O . LEU A 1 73 ? -3.899 -2.849 -1.418 1.00 97.69 73 LEU A O 1
ATOM 576 N N . MET A 1 74 ? -2.491 -1.105 -1.459 1.00 96.56 74 MET A N 1
ATOM 577 C CA . MET A 1 74 ? -2.153 -1.234 -2.883 1.00 96.56 74 MET A CA 1
ATOM 578 C C . MET A 1 74 ? -0.715 -0.811 -3.159 1.00 96.56 74 MET A C 1
ATOM 580 O O . MET A 1 74 ? -0.356 0.364 -3.068 1.00 96.56 74 MET A O 1
ATOM 584 N N . VAL A 1 75 ? 0.095 -1.795 -3.532 1.00 97.19 75 VAL A N 1
ATOM 585 C CA . VAL A 1 75 ? 1.511 -1.662 -3.885 1.00 97.19 75 VAL A CA 1
ATOM 586 C C . VAL A 1 75 ? 1.829 -2.644 -5.017 1.00 97.19 75 VAL A C 1
ATOM 588 O O . VAL A 1 75 ? 1.140 -3.654 -5.174 1.00 97.19 75 VAL A O 1
ATOM 591 N N . GLY A 1 76 ? 2.841 -2.349 -5.830 1.00 96.62 76 GLY A N 1
ATOM 592 C CA . GLY A 1 76 ? 3.197 -3.148 -7.010 1.00 96.62 76 GLY A CA 1
ATOM 593 C C . GLY A 1 76 ? 3.323 -2.329 -8.292 1.00 96.62 76 GLY A C 1
ATOM 594 O O . GLY A 1 76 ? 4.050 -2.714 -9.202 1.00 96.62 76 GLY A O 1
ATOM 595 N N . SER A 1 77 ? 2.660 -1.167 -8.370 1.00 94.44 77 SER A N 1
ATOM 596 C CA . SER A 1 77 ? 2.731 -0.312 -9.560 1.00 94.44 77 SER A CA 1
ATOM 597 C C . SER A 1 77 ? 4.146 0.212 -9.754 1.00 94.44 77 SER A C 1
ATOM 599 O O . SER A 1 77 ? 4.622 0.312 -10.876 1.00 94.44 77 SER A O 1
ATOM 601 N N . ASN A 1 78 ? 4.853 0.502 -8.661 1.00 97.12 78 ASN A N 1
ATOM 602 C CA . ASN A 1 78 ? 6.232 0.954 -8.727 1.00 97.12 78 ASN A CA 1
ATOM 603 C C . ASN A 1 78 ? 7.213 -0.198 -8.966 1.00 97.12 78 ASN A C 1
ATOM 605 O O . ASN A 1 78 ? 8.146 -0.029 -9.743 1.00 97.12 78 ASN A O 1
ATOM 609 N N . ASP A 1 79 ? 6.936 -1.358 -8.375 1.00 98.38 79 ASP A N 1
ATOM 610 C CA . ASP A 1 79 ? 7.721 -2.591 -8.451 1.00 98.38 79 ASP A CA 1
ATOM 611 C C . ASP A 1 79 ? 7.862 -3.133 -9.879 1.00 98.38 79 ASP A C 1
ATOM 613 O O . ASP A 1 79 ? 8.919 -3.647 -10.237 1.00 98.38 79 ASP A O 1
ATOM 617 N N . CYS A 1 80 ? 6.822 -2.969 -10.704 1.00 96.12 80 CYS A N 1
ATOM 618 C CA . CYS A 1 80 ? 6.821 -3.372 -12.115 1.00 96.12 80 CYS A CA 1
ATOM 619 C C . CYS A 1 80 ? 7.615 -2.431 -13.050 1.00 96.12 80 CYS A C 1
ATOM 621 O O . CYS A 1 80 ? 7.583 -2.603 -14.263 1.00 96.12 80 CYS A O 1
ATOM 623 N N . SER A 1 81 ? 8.310 -1.426 -12.500 1.00 95.50 81 SER A N 1
ATOM 624 C CA . SER A 1 81 ? 9.252 -0.565 -13.234 1.00 95.50 81 SER A CA 1
ATOM 625 C C . SER A 1 81 ? 10.435 -1.351 -13.790 1.00 95.50 81 SER A C 1
ATOM 627 O O . SER A 1 81 ? 10.823 -2.363 -13.225 1.00 95.50 81 SER A O 1
ATOM 629 N N . HIS A 1 82 ? 11.057 -0.837 -14.843 1.00 93.75 82 HIS A N 1
ATOM 630 C CA . HIS A 1 82 ? 12.366 -1.230 -15.368 1.00 93.75 82 HIS A CA 1
ATOM 631 C C . HIS A 1 82 ? 13.481 -0.256 -14.946 1.00 93.75 82 HIS A C 1
ATOM 633 O O . HIS A 1 82 ? 14.609 -0.349 -15.423 1.00 93.75 82 HIS A O 1
ATOM 639 N N . GLY A 1 83 ? 13.160 0.710 -14.084 1.00 91.88 83 GLY A N 1
ATOM 640 C CA . GLY A 1 83 ? 14.077 1.699 -13.532 1.00 91.88 83 GLY A CA 1
ATOM 641 C C . GLY A 1 83 ? 14.361 1.478 -12.045 1.00 91.88 83 GLY A C 1
ATOM 642 O O . GLY A 1 83 ? 14.287 0.368 -11.524 1.00 91.88 83 GLY A O 1
ATOM 643 N N . LEU A 1 84 ? 14.661 2.571 -11.338 1.00 92.38 84 LEU A N 1
ATOM 644 C CA . LEU A 1 84 ? 15.117 2.554 -9.938 1.00 92.38 84 LEU A CA 1
ATOM 645 C C . LEU A 1 84 ? 14.098 1.989 -8.937 1.00 92.38 84 LEU A C 1
ATOM 647 O O . LEU A 1 84 ? 14.461 1.648 -7.816 1.00 92.38 84 LEU A O 1
ATOM 651 N N . GLN A 1 85 ? 12.824 1.918 -9.319 1.00 96.38 85 GLN A N 1
ATOM 652 C CA . GLN A 1 85 ? 11.753 1.422 -8.456 1.00 96.38 85 GLN A CA 1
ATOM 653 C C . GLN A 1 85 ? 11.520 -0.087 -8.602 1.00 96.38 85 GLN A C 1
ATOM 655 O O . GLN A 1 85 ? 10.698 -0.628 -7.859 1.00 96.38 85 GLN A O 1
ATOM 660 N N . HIS A 1 86 ? 12.214 -0.753 -9.533 1.00 97.94 86 HIS A N 1
ATOM 661 C CA . HIS A 1 86 ? 12.017 -2.170 -9.818 1.00 97.94 86 HIS A CA 1
ATOM 662 C C . HIS A 1 86 ? 12.219 -3.042 -8.574 1.00 97.94 86 HIS A C 1
ATOM 664 O O . HIS A 1 86 ? 13.226 -2.925 -7.877 1.00 97.94 86 HIS A O 1
ATOM 670 N N . VAL A 1 87 ? 11.287 -3.967 -8.344 1.00 98.69 87 VAL A N 1
ATOM 671 C CA . VAL A 1 87 ? 11.430 -5.042 -7.353 1.00 98.69 87 VAL A CA 1
ATOM 672 C C . VAL A 1 87 ? 11.112 -6.357 -8.051 1.00 98.69 87 VAL A C 1
ATOM 674 O O . VAL A 1 87 ? 9.978 -6.508 -8.504 1.00 98.69 87 VAL A O 1
ATOM 677 N N . PRO A 1 88 ? 12.033 -7.336 -8.127 1.00 98.44 88 PRO A N 1
ATOM 678 C CA . PRO A 1 88 ? 11.784 -8.601 -8.816 1.00 98.44 88 PRO A CA 1
ATOM 679 C C . PRO A 1 88 ? 10.525 -9.317 -8.315 1.00 98.44 88 PRO A C 1
ATOM 681 O O . PRO A 1 88 ? 10.261 -9.348 -7.115 1.00 98.44 88 PRO A O 1
ATOM 684 N N . LEU A 1 89 ? 9.770 -9.955 -9.216 1.00 98.44 89 LEU A N 1
ATOM 685 C CA . LEU A 1 89 ? 8.443 -10.509 -8.906 1.00 98.44 89 LEU A CA 1
ATOM 686 C C . LEU A 1 89 ? 8.415 -11.447 -7.685 1.00 98.44 89 LEU A C 1
ATOM 688 O O . LEU A 1 89 ? 7.492 -11.380 -6.876 1.00 98.44 89 LEU A O 1
ATOM 692 N N . ALA A 1 90 ? 9.422 -12.313 -7.532 1.00 98.44 90 ALA A N 1
ATOM 693 C CA . ALA A 1 90 ? 9.518 -13.214 -6.380 1.00 98.44 90 ALA A CA 1
ATOM 694 C C . ALA A 1 90 ? 9.680 -12.440 -5.059 1.00 98.44 90 ALA A C 1
ATOM 696 O O . ALA A 1 90 ? 9.040 -12.765 -4.059 1.00 98.44 90 ALA A O 1
ATOM 697 N N . ARG A 1 91 ? 10.485 -11.372 -5.081 1.00 98.69 91 ARG A N 1
ATOM 698 C CA . ARG A 1 91 ? 10.690 -10.477 -3.942 1.00 98.69 91 ARG A CA 1
ATOM 699 C C . ARG A 1 91 ? 9.435 -9.662 -3.644 1.00 98.69 91 ARG A C 1
ATOM 701 O O . ARG A 1 91 ? 9.043 -9.591 -2.489 1.00 98.69 91 ARG A O 1
ATOM 708 N N . TYR A 1 92 ? 8.744 -9.164 -4.669 1.00 98.75 92 TYR A N 1
ATOM 709 C CA . TYR A 1 92 ? 7.440 -8.514 -4.518 1.00 98.75 92 TYR A CA 1
ATOM 710 C C . TYR A 1 92 ? 6.416 -9.423 -3.823 1.00 98.75 92 TYR A C 1
ATOM 712 O O . TYR A 1 92 ? 5.767 -8.986 -2.877 1.00 98.75 92 TYR A O 1
ATOM 720 N N . LYS A 1 93 ? 6.299 -10.695 -4.238 1.00 98.50 93 LYS A N 1
ATOM 721 C CA . LYS A 1 93 ? 5.386 -11.660 -3.598 1.00 98.50 93 LYS A CA 1
ATOM 722 C C . LYS A 1 93 ? 5.701 -11.839 -2.113 1.00 98.50 93 LYS A C 1
ATOM 724 O O . LYS A 1 93 ? 4.792 -11.775 -1.288 1.00 98.50 93 LYS A O 1
ATOM 729 N N . LYS A 1 94 ? 6.985 -12.020 -1.781 1.00 98.44 94 LYS A N 1
ATOM 730 C CA . LYS A 1 94 ? 7.444 -12.133 -0.392 1.00 98.44 94 LYS A CA 1
ATOM 731 C C . LYS A 1 94 ? 7.132 -10.861 0.402 1.00 98.44 94 LYS A C 1
ATOM 733 O O . LYS A 1 94 ? 6.495 -10.941 1.444 1.00 98.44 94 LYS A O 1
ATOM 738 N N . ASN A 1 95 ? 7.510 -9.697 -0.122 1.00 98.56 95 ASN A N 1
ATOM 739 C CA . ASN A 1 95 ? 7.264 -8.412 0.527 1.00 98.56 95 ASN A CA 1
ATOM 740 C C . ASN A 1 95 ? 5.774 -8.189 0.776 1.00 98.56 95 ASN A C 1
ATOM 742 O O . ASN A 1 95 ? 5.395 -7.758 1.855 1.00 98.56 95 ASN A O 1
ATOM 746 N N . LEU A 1 96 ? 4.918 -8.484 -0.205 1.00 98.19 96 LEU A N 1
ATOM 747 C CA . LEU A 1 96 ? 3.477 -8.320 -0.064 1.00 98.19 96 LEU A CA 1
ATOM 748 C C . LEU A 1 96 ? 2.914 -9.214 1.047 1.00 98.19 96 LEU A C 1
ATOM 750 O O . LEU A 1 96 ? 2.108 -8.740 1.844 1.00 98.19 96 LEU A O 1
ATOM 754 N N . HIS A 1 97 ? 3.350 -10.474 1.115 1.00 96.88 97 HIS A N 1
ATOM 755 C CA . HIS A 1 97 ? 2.981 -11.385 2.197 1.00 96.88 97 HIS A CA 1
ATOM 756 C C . HIS A 1 97 ? 3.391 -10.813 3.564 1.00 96.88 97 HIS A C 1
ATOM 758 O O . HIS A 1 97 ? 2.547 -10.651 4.446 1.00 96.88 97 HIS A O 1
ATOM 764 N N . ASP A 1 98 ? 4.659 -10.426 3.707 1.00 97.06 98 ASP A N 1
ATOM 765 C CA . ASP A 1 98 ? 5.208 -9.905 4.962 1.00 97.06 98 ASP A CA 1
ATOM 766 C C . ASP A 1 98 ? 4.535 -8.589 5.379 1.00 97.06 98 ASP A C 1
ATOM 768 O O . ASP A 1 98 ? 4.194 -8.403 6.544 1.00 97.06 98 ASP A O 1
ATOM 772 N N . ILE A 1 99 ? 4.261 -7.688 4.429 1.00 97.69 99 ILE A N 1
ATOM 773 C CA . ILE A 1 99 ? 3.517 -6.445 4.670 1.00 97.69 99 ILE A CA 1
ATOM 774 C C . ILE A 1 99 ? 2.122 -6.754 5.221 1.00 97.69 99 ILE A C 1
ATOM 776 O O . ILE A 1 99 ? 1.706 -6.131 6.195 1.00 97.69 99 ILE A O 1
ATOM 780 N N . ILE A 1 100 ? 1.387 -7.698 4.623 1.00 95.94 100 ILE A N 1
ATOM 781 C CA . ILE A 1 100 ? 0.044 -8.067 5.097 1.00 95.94 100 ILE A CA 1
ATOM 782 C C . ILE A 1 100 ? 0.110 -8.583 6.538 1.00 95.94 100 ILE A C 1
ATOM 784 O O . ILE A 1 100 ? -0.703 -8.168 7.369 1.00 95.94 100 ILE A O 1
ATOM 788 N N . ASP A 1 101 ? 1.080 -9.443 6.845 1.00 94.31 101 ASP A N 1
ATOM 789 C CA . ASP A 1 101 ? 1.263 -9.988 8.189 1.00 94.31 101 ASP A CA 1
ATOM 790 C C . ASP A 1 101 ? 1.641 -8.904 9.203 1.00 94.31 101 ASP A C 1
ATOM 792 O O . ASP A 1 101 ? 1.009 -8.818 10.257 1.00 94.31 101 ASP A O 1
ATOM 796 N N . LEU A 1 102 ? 2.578 -8.015 8.865 1.00 94.69 102 LEU A N 1
ATOM 797 C CA . LEU A 1 102 ? 2.962 -6.878 9.706 1.00 94.69 102 LEU A CA 1
ATOM 798 C C . LEU A 1 102 ? 1.771 -5.956 9.992 1.00 94.69 102 LEU A C 1
ATOM 800 O O . LEU A 1 102 ? 1.565 -5.548 11.134 1.00 94.69 102 LEU A O 1
ATOM 804 N N . LEU A 1 103 ? 0.947 -5.654 8.983 1.00 94.25 103 LEU A N 1
ATOM 805 C CA . LEU A 1 103 ? -0.257 -4.837 9.161 1.00 94.25 103 LEU A CA 1
ATOM 806 C C . LEU A 1 103 ? -1.271 -5.515 10.090 1.00 94.25 103 LEU A C 1
ATOM 808 O O . LEU A 1 103 ? -1.863 -4.859 10.950 1.00 94.25 103 LEU A O 1
ATOM 812 N N . CYS A 1 104 ? -1.464 -6.826 9.938 1.00 91.62 104 CYS A N 1
ATOM 813 C CA . CYS A 1 104 ? -2.361 -7.601 10.791 1.00 91.62 104 CYS A CA 1
ATOM 814 C C . CYS A 1 104 ? -1.873 -7.652 12.243 1.00 91.62 104 CYS A C 1
ATOM 816 O O . CYS A 1 104 ? -2.673 -7.475 13.162 1.00 91.62 104 CYS A O 1
ATOM 818 N N . GLN A 1 105 ? -0.575 -7.883 12.443 1.00 90.56 105 GLN A N 1
ATOM 819 C CA . GLN A 1 105 ? 0.047 -8.002 13.760 1.00 90.56 105 GLN A CA 1
ATOM 820 C C . GLN A 1 105 ? 0.129 -6.663 14.483 1.00 90.56 105 GLN A C 1
ATOM 822 O O . GLN A 1 105 ? -0.153 -6.609 15.671 1.00 90.56 105 GLN A O 1
ATOM 827 N N . ARG A 1 106 ? 0.491 -5.580 13.788 1.00 91.00 106 ARG A N 1
ATOM 828 C CA . ARG A 1 106 ? 0.677 -4.275 14.431 1.00 91.00 106 ARG A CA 1
ATOM 829 C C . ARG A 1 106 ? -0.639 -3.565 14.709 1.00 91.00 106 ARG A C 1
ATOM 831 O O . ARG A 1 106 ? -0.809 -2.974 15.769 1.00 91.00 106 ARG A O 1
ATOM 838 N N . PHE A 1 107 ? -1.556 -3.575 13.744 1.00 92.50 107 PHE A N 1
ATOM 839 C CA . PHE A 1 107 ? -2.758 -2.748 13.828 1.00 92.50 107 PHE A CA 1
ATOM 840 C C . PHE A 1 107 ? -3.999 -3.533 14.238 1.00 92.50 107 PHE A C 1
ATOM 842 O O . PHE A 1 107 ? -4.966 -2.909 14.656 1.00 92.50 107 PHE A O 1
ATOM 849 N N . HIS A 1 108 ? -4.003 -4.866 14.152 1.00 91.69 108 HIS A N 1
ATOM 850 C CA . HIS A 1 108 ? -5.154 -5.709 14.504 1.00 91.69 108 HIS A CA 1
ATOM 851 C C . HIS A 1 108 ? -6.488 -5.241 13.873 1.00 91.69 108 HIS A C 1
ATOM 853 O O . HIS A 1 108 ? -7.466 -5.008 14.596 1.00 91.69 108 HIS A O 1
ATOM 859 N N . PRO A 1 109 ? -6.549 -5.054 12.538 1.00 93.19 109 PRO A N 1
ATOM 860 C CA . PRO A 1 109 ? -7.734 -4.527 11.874 1.00 93.19 109 PRO A CA 1
ATOM 861 C C . PRO A 1 109 ? -8.957 -5.425 12.081 1.00 93.19 109 PRO A C 1
ATOM 863 O O . PRO A 1 109 ? -8.899 -6.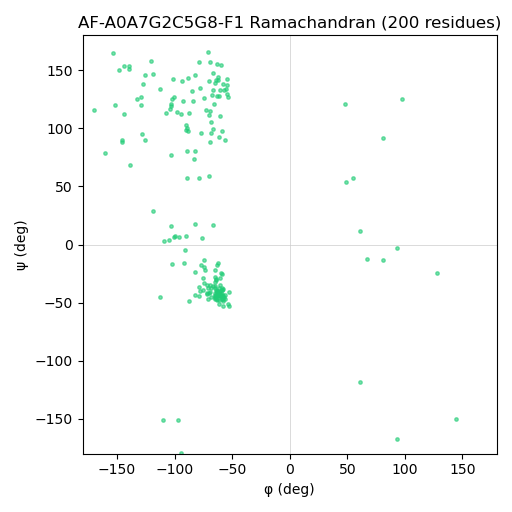634 11.861 1.00 93.19 109 PRO A O 1
ATOM 866 N N . ARG A 1 110 ? -10.094 -4.827 12.444 1.00 90.56 110 ARG A N 1
ATOM 867 C CA . ARG A 1 110 ? -11.307 -5.556 12.842 1.00 90.56 110 ARG A CA 1
ATOM 868 C C . ARG A 1 110 ? -11.896 -6.410 11.718 1.00 90.56 110 ARG A C 1
ATOM 870 O O . ARG A 1 110 ? -12.346 -7.524 11.969 1.00 90.56 110 ARG A O 1
ATOM 877 N N . LEU A 1 111 ? -11.909 -5.882 10.498 1.00 87.19 111 LEU A N 1
ATOM 878 C CA . LEU A 1 111 ? -12.385 -6.563 9.291 1.00 87.19 111 LEU A CA 1
ATOM 879 C C . LEU A 1 111 ? -11.234 -7.026 8.385 1.00 87.19 111 LEU A C 1
ATOM 881 O O . LEU A 1 111 ? -11.498 -7.552 7.310 1.00 87.19 111 LEU A O 1
ATOM 885 N N . GLY A 1 112 ? -9.977 -6.854 8.801 1.00 88.75 112 GLY A N 1
ATOM 886 C CA . GLY A 1 112 ? -8.806 -7.286 8.038 1.00 88.75 112 GLY A CA 1
ATOM 887 C C . GLY A 1 112 ? -8.187 -6.231 7.116 1.00 88.75 112 GLY A C 1
ATOM 888 O O . GLY A 1 112 ? -8.461 -5.029 7.200 1.00 88.75 112 GLY A O 1
ATOM 889 N N . VAL A 1 113 ? -7.303 -6.712 6.242 1.00 93.75 113 VAL A N 1
ATOM 890 C CA . VAL A 1 113 ? -6.618 -5.922 5.213 1.00 93.75 113 VAL A CA 1
ATOM 891 C C . VAL A 1 113 ? -7.274 -6.200 3.862 1.00 93.75 113 VAL A C 1
ATOM 893 O O . VAL A 1 113 ? -7.295 -7.337 3.400 1.00 93.75 113 VAL A O 1
ATOM 896 N N . LEU A 1 114 ? -7.790 -5.159 3.218 1.00 93.69 114 LEU A N 1
ATOM 897 C CA . LEU A 1 114 ? -8.305 -5.160 1.857 1.00 93.69 114 LEU A CA 1
ATOM 898 C C . LEU A 1 114 ? -7.175 -4.839 0.873 1.00 93.69 114 LEU A C 1
ATOM 900 O O . LEU A 1 114 ? -6.820 -3.677 0.676 1.00 93.69 114 LEU A O 1
ATOM 904 N N . VAL A 1 115 ? -6.626 -5.870 0.236 1.00 95.31 115 VAL A N 1
ATOM 905 C CA . VAL A 1 115 ? -5.594 -5.707 -0.795 1.00 95.31 115 VAL A CA 1
ATOM 906 C C . VAL A 1 115 ? -6.258 -5.422 -2.142 1.00 95.31 115 VAL A C 1
ATOM 908 O O . VAL A 1 115 ? -7.094 -6.199 -2.605 1.00 95.31 115 VAL A O 1
ATOM 911 N N . LEU A 1 116 ? -5.902 -4.300 -2.767 1.00 91.94 116 LEU A N 1
ATOM 912 C CA . LEU A 1 116 ? -6.413 -3.878 -4.069 1.00 91.94 116 LEU A CA 1
ATOM 913 C C . LEU A 1 116 ? -5.393 -4.185 -5.169 1.00 91.94 116 LEU A C 1
ATOM 915 O O . LEU A 1 116 ? -4.185 -4.020 -4.988 1.00 91.94 116 LEU A O 1
ATOM 919 N N . SER A 1 117 ? -5.883 -4.603 -6.337 1.00 89.12 117 SER A N 1
ATOM 920 C CA . SER A 1 117 ? -5.043 -4.770 -7.525 1.00 89.12 117 SER A CA 1
ATOM 921 C C . SER A 1 117 ? -4.595 -3.424 -8.061 1.00 89.12 117 SER A C 1
ATOM 923 O O . SER A 1 117 ? -5.404 -2.499 -8.163 1.00 89.12 117 SER A O 1
ATOM 925 N N . ILE A 1 118 ? -3.343 -3.352 -8.501 1.00 91.44 118 ILE A N 1
ATOM 926 C CA . ILE A 1 118 ? -2.856 -2.194 -9.244 1.00 91.44 118 ILE A CA 1
ATOM 927 C C . ILE A 1 118 ? -3.637 -2.051 -10.565 1.00 91.44 118 ILE A C 1
ATOM 929 O O . ILE A 1 118 ? -3.980 -3.062 -11.185 1.00 91.44 118 ILE A O 1
ATOM 933 N N . PRO A 1 119 ? -3.962 -0.822 -10.999 1.00 89.06 119 PRO A N 1
ATOM 934 C CA . PRO A 1 119 ? -4.605 -0.602 -12.285 1.00 89.06 119 PRO A CA 1
ATOM 935 C C . PRO A 1 119 ? -3.633 -0.904 -13.438 1.00 89.06 119 PRO A C 1
ATOM 937 O O . PRO A 1 119 ? -2.415 -0.823 -13.253 1.00 89.06 119 PRO A O 1
ATOM 940 N N . PRO A 1 120 ? -4.154 -1.214 -14.638 1.00 90.00 120 PRO A N 1
ATOM 941 C CA . PRO A 1 120 ? -3.326 -1.365 -15.825 1.00 90.00 120 PRO A CA 1
ATOM 942 C C . PRO A 1 120 ? -2.613 -0.056 -16.163 1.00 90.00 120 PRO A C 1
ATOM 944 O O . PRO A 1 120 ? -3.180 1.030 -16.015 1.00 90.00 120 PRO A O 1
ATOM 947 N N . ILE A 1 121 ? -1.381 -0.171 -16.650 1.00 89.31 121 ILE A N 1
ATOM 948 C CA . ILE A 1 121 ? -0.587 0.980 -17.081 1.00 89.31 121 ILE A CA 1
ATOM 949 C C . ILE A 1 121 ? -0.931 1.341 -18.523 1.00 89.31 121 ILE A C 1
ATOM 951 O O . ILE A 1 121 ? -0.970 0.484 -19.403 1.00 89.31 121 ILE A O 1
ATOM 955 N N . ASP A 1 122 ? -1.167 2.631 -18.755 1.00 89.81 122 ASP A N 1
ATOM 956 C CA . ASP A 1 122 ? -1.260 3.205 -20.093 1.00 89.81 122 ASP A CA 1
ATOM 957 C C . ASP A 1 122 ? 0.144 3.617 -20.547 1.00 89.81 122 ASP A C 1
ATOM 959 O O . ASP A 1 122 ? 0.635 4.679 -20.175 1.00 89.81 122 ASP A O 1
ATOM 963 N N . GLU A 1 123 ? 0.805 2.765 -21.327 1.00 90.62 123 GLU A N 1
ATOM 964 C CA . GLU A 1 123 ? 2.196 2.956 -21.767 1.00 90.62 123 GLU A CA 1
ATOM 965 C C . GLU A 1 123 ? 2.418 4.242 -22.576 1.00 90.62 123 GLU A C 1
ATOM 967 O O . GLU A 1 123 ? 3.530 4.770 -22.601 1.00 90.62 123 GLU A O 1
ATOM 972 N N . VAL A 1 124 ? 1.365 4.762 -23.216 1.00 88.75 124 VAL A N 1
ATOM 973 C CA . VAL A 1 124 ? 1.420 5.986 -24.024 1.00 88.75 124 VAL A CA 1
ATOM 974 C C . VAL A 1 124 ? 1.409 7.219 -23.127 1.00 88.75 124 VAL A C 1
ATOM 976 O O . VAL A 1 124 ? 2.125 8.183 -23.390 1.00 88.75 124 VAL A O 1
ATOM 979 N N . ARG A 1 125 ? 0.602 7.199 -22.062 1.00 87.44 125 ARG A N 1
ATOM 980 C CA . ARG A 1 125 ? 0.463 8.318 -21.115 1.00 87.44 125 ARG A CA 1
ATOM 981 C C . ARG A 1 125 ? 1.412 8.233 -19.924 1.00 87.44 125 ARG A C 1
ATOM 983 O O . ARG A 1 125 ? 1.588 9.226 -19.225 1.00 87.44 125 ARG A O 1
ATOM 990 N N . TRP A 1 126 ? 1.998 7.063 -19.676 1.00 83.44 126 TRP A N 1
ATOM 991 C CA . TRP A 1 126 ? 2.874 6.821 -18.536 1.00 83.44 126 TRP A CA 1
ATOM 992 C C . TRP A 1 126 ? 4.185 7.616 -18.515 1.00 83.44 126 TRP A C 1
ATOM 994 O O . TRP A 1 126 ? 4.666 7.841 -17.409 1.00 83.44 126 TRP A O 1
ATOM 1004 N N . PRO A 1 127 ? 4.806 8.042 -19.633 1.00 81.25 127 PRO A N 1
ATOM 1005 C CA . PRO A 1 127 ? 5.979 8.910 -19.573 1.00 81.25 127 PRO A CA 1
ATOM 1006 C C . PRO A 1 127 ? 5.680 10.203 -18.786 1.00 81.25 127 PRO A C 1
ATOM 1008 O O . PRO A 1 127 ? 5.217 11.202 -19.326 1.00 81.25 127 PRO A O 1
ATOM 1011 N N . ILE A 1 128 ? 5.907 10.155 -17.472 1.00 76.00 128 ILE A N 1
ATOM 1012 C CA . ILE A 1 128 ? 5.613 11.219 -16.519 1.00 76.00 128 ILE A CA 1
ATOM 1013 C C . ILE A 1 128 ? 6.802 12.170 -16.400 1.00 76.00 128 ILE A C 1
ATOM 1015 O O . ILE A 1 128 ? 7.971 11.771 -16.425 1.00 76.00 128 ILE A O 1
ATOM 1019 N N . GLY A 1 129 ? 6.501 13.459 -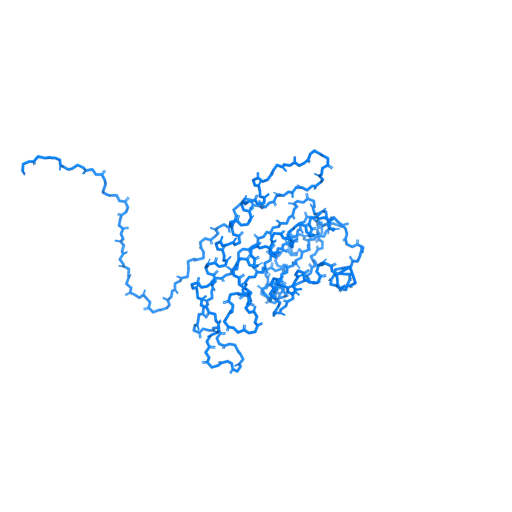16.243 1.00 78.50 129 GLY A N 1
ATOM 1020 C CA . GLY A 1 129 ? 7.507 14.504 -16.081 1.00 78.50 129 GLY A CA 1
ATOM 1021 C C . GLY A 1 129 ? 8.437 14.605 -17.291 1.00 78.50 129 GLY A C 1
ATOM 1022 O O . GLY A 1 129 ? 8.002 14.924 -18.392 1.00 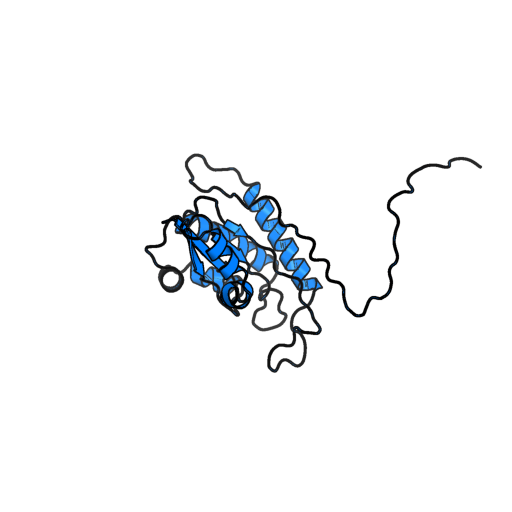78.50 129 GLY A O 1
ATOM 1023 N N . LYS A 1 130 ? 9.735 14.365 -17.075 1.00 77.69 130 LYS A N 1
ATOM 1024 C CA . LYS A 1 130 ? 10.779 14.472 -18.112 1.00 77.69 130 LYS A CA 1
ATOM 1025 C C . LYS A 1 130 ? 11.128 13.131 -18.775 1.00 77.69 130 LYS A C 1
ATOM 1027 O O . LYS A 1 130 ? 12.101 13.066 -19.529 1.00 77.69 130 LYS A O 1
ATOM 1032 N N . MET A 1 131 ? 10.401 12.050 -18.476 1.00 80.69 131 MET A N 1
ATOM 1033 C CA . MET A 1 131 ? 10.699 10.736 -19.052 1.00 80.69 131 MET A CA 1
ATOM 1034 C C . MET A 1 131 ? 10.424 10.720 -20.559 1.00 80.69 131 MET A C 1
ATOM 1036 O O . MET A 1 131 ? 9.340 11.075 -21.008 1.00 80.69 131 MET A O 1
ATOM 1040 N N . LYS A 1 132 ? 11.410 10.274 -21.347 1.00 79.56 132 LYS A N 1
ATOM 1041 C CA . LYS A 1 132 ? 11.281 10.140 -22.811 1.00 79.56 132 LYS A CA 1
ATOM 1042 C C . LYS A 1 132 ? 10.584 8.846 -23.242 1.00 79.56 132 LYS A C 1
ATOM 1044 O O . LYS A 1 132 ? 10.087 8.768 -24.360 1.00 79.56 132 LYS A O 1
ATOM 1049 N N . LYS A 1 133 ? 10.614 7.816 -22.395 1.00 85.56 133 LYS A N 1
ATOM 1050 C CA . LYS A 1 133 ? 10.026 6.493 -22.637 1.00 85.56 133 LYS A CA 1
ATOM 1051 C C . LYS A 1 133 ? 9.369 5.996 -21.359 1.00 85.56 133 LYS A C 1
ATOM 1053 O O . LYS A 1 133 ? 9.780 6.391 -20.268 1.00 85.56 133 LYS A O 1
ATOM 1058 N N . THR A 1 134 ? 8.371 5.132 -21.513 1.00 87.75 134 THR A N 1
ATOM 1059 C CA . THR A 1 134 ? 7.797 4.418 -20.376 1.00 87.75 134 THR A CA 1
ATOM 1060 C C . THR A 1 134 ? 8.846 3.486 -19.773 1.00 87.75 134 THR A C 1
ATOM 1062 O O . THR A 1 134 ? 9.603 2.839 -20.497 1.00 87.75 134 THR A O 1
ATOM 1065 N N . ASP A 1 135 ? 8.900 3.427 -18.449 1.00 92.38 135 ASP A N 1
ATOM 1066 C CA . ASP A 1 135 ? 9.688 2.450 -17.700 1.00 92.38 135 ASP A CA 1
ATOM 1067 C C . ASP A 1 135 ? 8.817 1.293 -17.197 1.00 92.38 135 ASP A C 1
ATOM 1069 O O . ASP A 1 135 ? 9.279 0.484 -16.408 1.00 92.38 135 ASP A O 1
ATOM 1073 N N . ARG A 1 136 ? 7.550 1.228 -17.609 1.00 92.94 136 ARG A N 1
ATOM 1074 C CA . ARG A 1 136 ? 6.592 0.199 -17.208 1.00 92.94 136 ARG A CA 1
ATOM 1075 C C . ARG A 1 136 ? 5.739 -0.222 -18.390 1.00 92.94 136 ARG A C 1
ATOM 1077 O O . ARG A 1 136 ? 5.449 0.593 -19.266 1.00 92.94 136 ARG A O 1
ATOM 1084 N N . THR A 1 137 ? 5.289 -1.468 -18.379 1.00 94.25 137 THR A N 1
ATOM 1085 C CA . THR A 1 137 ? 4.391 -1.990 -19.411 1.00 94.25 137 THR A CA 1
ATOM 1086 C C . THR A 1 137 ? 3.073 -2.468 -18.813 1.00 94.25 137 THR A C 1
ATOM 1088 O O . THR A 1 137 ? 2.972 -2.798 -17.625 1.00 94.25 137 THR A O 1
ATOM 1091 N N . PHE A 1 138 ? 2.041 -2.537 -19.649 1.00 93.44 138 PHE A N 1
ATOM 1092 C CA . PHE A 1 138 ? 0.790 -3.201 -19.322 1.00 93.44 138 PHE A CA 1
ATOM 1093 C C . PHE A 1 138 ? 1.046 -4.660 -18.923 1.00 93.44 138 PHE A C 1
ATOM 1095 O O . PHE A 1 138 ? 0.499 -5.119 -17.919 1.00 93.44 138 PHE A O 1
ATOM 1102 N N . ALA A 1 139 ? 1.912 -5.365 -19.659 1.00 94.94 139 ALA A N 1
ATOM 1103 C CA . ALA A 1 139 ? 2.247 -6.763 -19.396 1.00 94.94 139 ALA A CA 1
ATOM 1104 C C . ALA A 1 139 ? 2.860 -6.958 -17.999 1.00 94.94 139 ALA A C 1
ATOM 1106 O O . ALA A 1 139 ? 2.449 -7.864 -17.271 1.00 94.94 139 ALA A O 1
ATOM 1107 N N . ASP A 1 140 ? 3.769 -6.073 -17.586 1.00 94.38 140 ASP A N 1
ATOM 1108 C CA . ASP A 1 140 ? 4.360 -6.124 -16.249 1.00 94.38 140 ASP A CA 1
ATOM 1109 C C . ASP A 1 140 ? 3.323 -5.780 -15.179 1.00 94.38 140 ASP A C 1
ATOM 1111 O O . ASP A 1 140 ? 3.179 -6.517 -14.205 1.00 94.38 140 ASP A O 1
ATOM 1115 N N . SER A 1 141 ? 2.514 -4.734 -15.380 1.00 93.50 141 SER A N 1
ATOM 1116 C CA . SER A 1 141 ? 1.442 -4.399 -14.430 1.00 93.50 141 SER A CA 1
ATOM 1117 C C . SER A 1 141 ? 0.448 -5.556 -14.238 1.00 93.50 141 SER A C 1
ATOM 1119 O O . SER A 1 141 ? 0.043 -5.856 -13.112 1.00 93.50 141 SER A O 1
ATOM 1121 N N . LEU A 1 142 ? 0.125 -6.284 -15.312 1.00 94.75 142 LEU A N 1
ATOM 1122 C CA . LEU A 1 142 ? -0.706 -7.481 -15.255 1.00 94.75 142 LEU A CA 1
ATOM 1123 C C . LEU A 1 142 ? -0.009 -8.596 -14.468 1.00 94.75 142 LEU A C 1
ATOM 1125 O O . LEU A 1 142 ? -0.613 -9.175 -13.568 1.00 94.75 142 LEU A O 1
ATOM 1129 N N . ARG A 1 143 ? 1.273 -8.861 -14.745 1.00 97.19 143 ARG A N 1
ATOM 1130 C CA . ARG A 1 143 ? 2.061 -9.894 -14.056 1.00 97.19 143 ARG A CA 1
ATOM 1131 C C . ARG A 1 143 ? 2.138 -9.656 -12.545 1.00 97.19 143 ARG A C 1
ATOM 1133 O O . ARG A 1 143 ? 1.973 -10.600 -11.774 1.00 97.19 143 ARG A O 1
ATOM 1140 N N . TYR A 1 144 ? 2.339 -8.412 -12.110 1.00 97.38 144 TYR A N 1
ATOM 1141 C CA . TYR A 1 144 ? 2.340 -8.060 -10.685 1.00 97.38 144 TYR A CA 1
ATOM 1142 C C . TYR A 1 144 ? 0.932 -8.111 -10.081 1.00 97.38 144 TYR A C 1
ATOM 1144 O O . TYR A 1 144 ? 0.774 -8.555 -8.944 1.00 97.38 144 TYR A O 1
ATOM 1152 N N . SER A 1 145 ? -0.107 -7.743 -10.837 1.00 94.19 145 SER A N 1
ATOM 1153 C CA . SER A 1 145 ? -1.490 -7.903 -10.381 1.00 94.19 145 SER A CA 1
ATOM 1154 C C . SER A 1 145 ? -1.890 -9.372 -10.202 1.00 94.19 145 SER A C 1
ATOM 1156 O O . SER A 1 145 ? -2.643 -9.666 -9.274 1.00 94.19 145 SER A O 1
ATOM 1158 N N . GLU A 1 146 ? -1.441 -10.288 -11.062 1.00 94.62 146 GLU A N 1
ATOM 1159 C CA . GLU A 1 146 ? -1.685 -11.726 -10.879 1.00 94.62 146 GLU A CA 1
ATOM 1160 C C . GLU A 1 146 ? -0.886 -12.268 -9.691 1.00 94.62 146 GLU A C 1
ATOM 1162 O O . GLU A 1 146 ? -1.440 -12.960 -8.841 1.00 94.62 146 GLU A O 1
ATOM 1167 N N . ALA A 1 147 ? 0.373 -11.849 -9.540 1.00 96.25 147 ALA A N 1
ATOM 1168 C CA . ALA A 1 147 ? 1.184 -12.206 -8.382 1.00 96.25 147 ALA A CA 1
ATOM 1169 C C . ALA A 1 147 ? 0.563 -11.758 -7.049 1.00 96.25 147 ALA A C 1
ATOM 1171 O O . ALA A 1 147 ? 0.599 -12.508 -6.076 1.00 96.25 147 ALA A O 1
ATOM 1172 N N . MET A 1 148 ? -0.036 -10.564 -7.009 1.00 96.19 148 MET A N 1
ATOM 1173 C CA . MET A 1 148 ? -0.802 -10.085 -5.858 1.00 96.19 148 MET A CA 1
ATOM 1174 C C . MET A 1 148 ? -1.951 -11.043 -5.530 1.00 96.19 148 MET A C 1
ATOM 1176 O O . MET A 1 148 ? -2.097 -11.448 -4.376 1.00 96.19 148 MET A O 1
ATOM 1180 N N . LYS A 1 149 ? -2.742 -11.441 -6.538 1.00 91.06 149 LYS A N 1
ATOM 1181 C CA . LYS A 1 149 ? -3.871 -12.365 -6.350 1.00 91.06 149 LYS A CA 1
ATOM 1182 C C . LYS A 1 149 ? -3.411 -13.711 -5.805 1.00 91.06 149 LYS A C 1
ATOM 1184 O O . LYS A 1 149 ? -4.049 -14.220 -4.890 1.00 91.06 149 LYS A O 1
ATOM 1189 N N . GLU A 1 150 ? -2.314 -14.258 -6.326 1.00 93.44 150 GLU A N 1
ATOM 1190 C CA . GLU A 1 150 ? -1.735 -15.509 -5.825 1.00 93.44 150 GLU A CA 1
ATOM 1191 C C . GLU A 1 150 ? -1.374 -15.410 -4.335 1.00 93.44 150 GLU A C 1
ATOM 1193 O O . GLU A 1 150 ? -1.743 -16.284 -3.551 1.00 93.44 150 GLU A O 1
ATOM 1198 N N . VAL A 1 151 ? -0.704 -14.326 -3.920 1.00 93.44 151 VAL A N 1
ATOM 1199 C CA . VAL A 1 151 ? -0.346 -14.098 -2.507 1.00 93.44 151 VAL A CA 1
ATOM 1200 C C . VAL A 1 151 ? -1.598 -13.990 -1.642 1.00 93.44 151 VAL A C 1
ATOM 1202 O O . VAL A 1 151 ? -1.701 -14.659 -0.619 1.00 93.44 151 VAL A O 1
ATOM 1205 N N . VAL A 1 152 ? -2.573 -13.187 -2.069 1.00 88.56 152 VAL A N 1
ATOM 1206 C CA . VAL A 1 152 ? -3.858 -12.993 -1.381 1.00 88.56 152 VAL A CA 1
ATOM 1207 C C . VAL A 1 152 ? -4.598 -14.322 -1.202 1.00 88.56 152 VAL A C 1
ATOM 1209 O O . VAL A 1 152 ? -5.064 -14.614 -0.102 1.00 88.56 152 VAL A O 1
ATOM 1212 N N . GLN A 1 153 ? -4.661 -15.157 -2.241 1.00 87.00 153 GLN A N 1
ATOM 1213 C CA . GLN A 1 153 ? -5.283 -16.482 -2.176 1.00 87.00 153 GLN A CA 1
ATOM 1214 C C . GLN A 1 153 ? -4.532 -17.423 -1.227 1.00 87.00 153 GLN A C 1
ATOM 1216 O O . GLN A 1 153 ? -5.165 -18.093 -0.410 1.00 87.00 153 GLN A O 1
ATOM 1221 N N . GLY A 1 154 ? -3.196 -17.437 -1.277 1.00 86.69 154 GLY A N 1
ATOM 1222 C CA . GLY A 1 154 ? -2.371 -18.225 -0.355 1.00 86.69 154 GLY A CA 1
ATOM 1223 C C . GLY A 1 154 ? -2.565 -17.808 1.106 1.00 86.69 154 GLY A C 1
ATOM 1224 O O . GLY A 1 154 ? -2.735 -18.650 1.986 1.00 86.69 154 GLY A O 1
ATOM 1225 N N . VAL A 1 155 ? -2.642 -16.500 1.358 1.00 82.12 155 VAL A N 1
ATOM 1226 C CA . VAL A 1 155 ? -2.913 -15.917 2.678 1.00 82.12 155 VAL A CA 1
ATOM 1227 C C . VAL A 1 155 ? -4.314 -16.293 3.186 1.00 82.12 155 VAL A C 1
ATOM 1229 O O . VAL A 1 155 ? -4.462 -16.593 4.372 1.00 82.12 155 VAL A O 1
ATOM 1232 N N . GLN A 1 156 ? -5.338 -16.320 2.324 1.00 75.25 156 GLN A N 1
ATOM 1233 C CA . GLN A 1 156 ? -6.703 -16.739 2.693 1.00 75.25 156 GLN A CA 1
ATOM 1234 C C . GLN A 1 156 ? -6.824 -18.236 2.990 1.00 75.25 156 GLN A C 1
ATOM 1236 O O . GLN A 1 156 ? -7.625 -18.612 3.845 1.00 75.25 156 GLN A O 1
ATOM 1241 N N . ALA A 1 157 ? -6.073 -19.075 2.273 1.00 71.19 157 ALA A N 1
ATOM 1242 C CA . ALA A 1 157 ? -6.127 -20.529 2.407 1.00 71.19 157 ALA A CA 1
ATOM 1243 C C . ALA A 1 157 ? -5.397 -21.057 3.656 1.00 71.19 157 ALA A C 1
ATOM 1245 O O . ALA A 1 157 ? -5.625 -22.196 4.061 1.00 71.19 157 ALA A O 1
ATOM 1246 N N . ALA A 1 158 ? -4.525 -20.251 4.270 1.00 64.94 158 ALA A N 1
ATOM 1247 C CA . ALA A 1 158 ? -3.775 -20.649 5.456 1.00 64.94 158 ALA A CA 1
ATOM 1248 C C . ALA A 1 158 ? -4.703 -20.927 6.665 1.00 64.94 158 ALA A C 1
ATOM 1250 O O . ALA A 1 158 ? -5.668 -20.182 6.880 1.00 64.94 158 ALA A O 1
ATOM 1251 N N . PRO A 1 159 ? -4.415 -21.959 7.488 1.00 54.06 159 PRO A N 1
ATOM 1252 C CA . PRO A 1 159 ? -5.218 -22.290 8.662 1.00 54.06 159 PRO A CA 1
ATOM 1253 C C . PRO A 1 159 ? -5.366 -21.097 9.611 1.00 54.06 159 PRO A C 1
ATOM 1255 O O . PRO A 1 159 ? -4.388 -20.432 9.956 1.00 54.06 159 PRO A O 1
ATOM 1258 N N . ARG A 1 160 ? -6.593 -20.839 10.074 1.00 55.16 160 ARG A N 1
ATOM 1259 C CA . ARG A 1 160 ? -6.835 -19.851 11.132 1.00 55.16 160 ARG A CA 1
ATOM 1260 C C . ARG A 1 160 ? -6.343 -20.434 12.457 1.00 55.16 160 ARG A C 1
ATOM 1262 O O . ARG A 1 160 ? -6.889 -21.433 12.915 1.00 55.16 160 ARG A O 1
ATOM 1269 N N . LEU A 1 161 ? -5.325 -19.826 13.065 1.00 42.25 161 LEU A N 1
ATOM 1270 C CA . LEU A 1 161 ? -4.848 -20.245 14.385 1.00 42.25 161 LEU A CA 1
ATOM 1271 C C . LEU A 1 161 ? -5.928 -19.966 15.456 1.00 42.25 161 LEU A C 1
ATOM 1273 O O . LEU A 1 161 ? -6.481 -18.859 15.476 1.00 42.25 161 LEU A O 1
ATOM 1277 N N . PRO A 1 162 ? -6.237 -20.926 16.352 1.00 35.38 162 PRO A N 1
ATOM 1278 C CA . PRO A 1 162 ? -7.169 -20.699 17.452 1.00 35.38 162 PRO A CA 1
ATOM 1279 C C . PRO A 1 162 ? -6.625 -19.614 18.393 1.00 35.38 162 PRO A C 1
ATOM 1281 O O . PRO A 1 162 ? -5.484 -19.695 18.837 1.00 35.38 162 PRO A O 1
ATOM 1284 N N . GLY A 1 163 ? -7.433 -18.591 18.689 1.00 44.31 163 GLY A N 1
ATOM 1285 C CA . GLY A 1 163 ? -7.067 -17.489 19.594 1.00 44.31 163 GLY A CA 1
ATOM 1286 C C . GLY A 1 163 ? -6.469 -16.239 18.929 1.00 44.31 163 GLY A C 1
ATOM 1287 O O . GLY A 1 163 ? -6.237 -15.246 19.612 1.00 44.31 163 GLY A O 1
ATOM 1288 N N . GLY A 1 164 ? -6.261 -16.233 17.607 1.00 36.59 164 GLY A N 1
ATOM 1289 C CA . GLY A 1 164 ? -5.773 -15.059 16.876 1.00 36.59 164 GLY A CA 1
ATOM 1290 C C . GLY A 1 164 ? -6.907 -14.196 16.317 1.00 36.59 164 GLY A C 1
ATOM 1291 O O . GLY A 1 164 ? -7.698 -14.662 15.501 1.00 36.59 164 GLY A O 1
ATOM 1292 N N . SER A 1 165 ? -6.950 -12.911 16.675 1.00 34.09 165 SER A N 1
ATOM 1293 C CA . SER A 1 165 ? -7.895 -11.898 16.162 1.00 34.09 165 SER A CA 1
ATOM 1294 C C . SER A 1 165 ? -7.725 -11.547 14.674 1.00 34.09 165 SER A C 1
ATOM 1296 O O . SER A 1 165 ? -8.225 -10.522 14.210 1.00 34.09 165 SER A O 1
ATOM 1298 N N . VAL A 1 166 ? -7.031 -12.373 13.891 1.00 39.41 166 VAL A N 1
ATOM 1299 C CA . VAL A 1 166 ? -6.727 -12.060 12.498 1.00 39.41 166 VAL A CA 1
ATOM 1300 C C . VAL A 1 166 ? -7.856 -12.575 11.616 1.00 39.41 166 VAL A C 1
ATOM 1302 O O . VAL A 1 166 ? -7.774 -13.623 10.974 1.00 39.41 166 VAL A O 1
ATOM 1305 N N . PHE A 1 167 ? -8.936 -11.801 11.555 1.00 38.72 167 PHE A N 1
ATOM 1306 C CA . PHE A 1 167 ? -9.836 -11.876 10.415 1.00 38.72 167 PHE A CA 1
ATOM 1307 C C . PHE A 1 167 ? -9.040 -11.480 9.163 1.00 38.72 167 PHE A C 1
ATOM 1309 O O . PHE A 1 167 ? -8.970 -10.310 8.800 1.00 38.72 167 PHE A O 1
ATOM 1316 N N . ARG A 1 168 ? -8.461 -12.462 8.458 1.00 47.16 168 ARG A N 1
ATOM 1317 C CA . ARG A 1 168 ? -8.047 -12.324 7.051 1.00 47.16 168 ARG A CA 1
ATOM 1318 C C . ARG A 1 168 ? -9.306 -12.258 6.169 1.00 47.16 168 ARG A C 1
ATOM 1320 O O . ARG A 1 168 ? -9.538 -13.114 5.322 1.00 47.16 168 ARG A O 1
ATOM 1327 N N . HIS A 1 169 ? -10.181 -11.278 6.411 1.00 42.84 169 HIS A N 1
ATOM 1328 C CA . HIS A 1 169 ? -11.277 -10.945 5.505 1.00 42.84 169 HIS A CA 1
ATOM 1329 C C . HIS A 1 169 ? -10.711 -10.054 4.400 1.00 42.84 169 HIS A C 1
ATOM 1331 O O . HIS A 1 169 ? -10.821 -8.834 4.406 1.00 42.84 169 HIS A O 1
ATOM 1337 N N . LEU A 1 170 ? -10.083 -10.690 3.421 1.00 46.75 170 LEU A N 1
ATOM 1338 C CA . LEU A 1 170 ? -9.950 -10.076 2.109 1.00 46.75 170 LEU A CA 1
ATOM 1339 C C . LEU A 1 170 ? -11.360 -10.067 1.517 1.00 46.75 170 LEU A C 1
ATOM 1341 O O . LEU A 1 170 ? -11.959 -11.136 1.359 1.00 46.75 170 LEU A O 1
ATOM 1345 N N . LEU A 1 171 ? -11.931 -8.875 1.304 1.00 37.38 171 LEU A N 1
ATOM 1346 C CA . LEU A 1 171 ? -13.315 -8.759 0.844 1.00 37.38 171 LEU A CA 1
ATOM 1347 C C . LEU A 1 171 ? -13.497 -9.605 -0.425 1.00 37.38 171 LEU A C 1
ATOM 1349 O O . LEU A 1 171 ? -12.740 -9.444 -1.389 1.00 37.38 171 LEU A O 1
ATOM 1353 N N . PRO A 1 172 ? -14.488 -10.510 -0.452 1.00 34.91 172 PRO A N 1
ATOM 1354 C CA . PRO A 1 172 ? -14.775 -11.267 -1.646 1.00 34.91 172 PRO A CA 1
ATOM 1355 C C . PRO A 1 172 ? -15.278 -10.284 -2.702 1.00 34.91 172 PRO A C 1
ATOM 1357 O O . PRO A 1 172 ? -16.314 -9.650 -2.531 1.00 34.91 172 PRO A O 1
ATOM 1360 N N . ARG A 1 173 ? -14.553 -10.239 -3.824 1.00 37.41 173 ARG A N 1
ATOM 1361 C CA . ARG A 1 173 ? -14.916 -9.583 -5.090 1.00 37.41 173 ARG A CA 1
ATOM 1362 C C . ARG A 1 173 ? -14.668 -8.072 -5.150 1.00 37.41 173 ARG A C 1
ATOM 1364 O O . ARG A 1 173 ? -15.570 -7.270 -4.978 1.00 37.41 173 ARG A O 1
ATOM 1371 N N . TYR A 1 174 ? -13.476 -7.728 -5.631 1.00 38.91 174 TYR A N 1
ATOM 1372 C CA . TYR A 1 174 ? -13.333 -6.813 -6.768 1.00 38.91 174 TYR A CA 1
ATOM 1373 C C . TYR A 1 174 ? -12.232 -7.340 -7.702 1.00 38.91 174 TYR A C 1
ATOM 1375 O O . TYR A 1 174 ? -11.185 -6.737 -7.889 1.00 38.91 174 TYR A O 1
ATOM 1383 N N . THR A 1 175 ? -12.488 -8.470 -8.365 1.00 38.03 175 THR A N 1
ATOM 1384 C CA . THR A 1 175 ? -11.907 -8.719 -9.695 1.00 38.03 175 THR A CA 1
ATOM 1385 C C . THR A 1 175 ? -12.730 -7.938 -10.719 1.00 38.03 175 THR A C 1
ATOM 1387 O O . THR A 1 175 ? -13.339 -8.494 -11.631 1.00 38.03 175 THR A O 1
ATOM 1390 N N . GLY A 1 176 ? -12.822 -6.618 -10.534 1.00 31.02 176 GLY A N 1
ATOM 1391 C CA . GLY A 1 176 ? -13.399 -5.753 -11.548 1.00 31.02 176 GLY A CA 1
ATOM 1392 C C . GLY A 1 176 ? -12.546 -5.904 -12.799 1.00 31.02 176 GLY A C 1
ATOM 1393 O O . GLY A 1 176 ? -11.387 -5.500 -12.802 1.00 31.02 176 GLY A O 1
ATOM 1394 N N . LYS A 1 177 ? -13.087 -6.523 -13.854 1.00 29.84 177 LYS A N 1
ATOM 1395 C CA . LYS A 1 177 ? -12.484 -6.452 -15.185 1.00 29.84 177 LYS A CA 1
ATOM 1396 C C . LYS A 1 177 ? -12.432 -4.972 -15.559 1.00 29.84 177 LYS A C 1
ATOM 1398 O O . LYS A 1 177 ? -13.431 -4.425 -16.023 1.00 29.84 177 LYS A O 1
ATOM 1403 N N . ILE A 1 178 ? -11.288 -4.323 -15.366 1.00 35.81 178 ILE A N 1
ATOM 1404 C CA . ILE A 1 178 ? -11.019 -3.041 -16.006 1.00 35.81 178 ILE A CA 1
ATOM 1405 C C . ILE A 1 178 ? -10.934 -3.363 -17.499 1.00 35.81 178 ILE A C 1
ATOM 1407 O O . ILE A 1 178 ? -9.941 -3.905 -17.978 1.00 35.81 178 ILE A O 1
ATOM 1411 N N . ARG A 1 179 ? -12.024 -3.122 -18.239 1.00 31.39 179 ARG A N 1
ATOM 1412 C CA . ARG A 1 179 ? -12.013 -3.179 -19.705 1.00 31.39 179 ARG A CA 1
ATOM 1413 C C . ARG A 1 179 ? -11.175 -2.002 -20.196 1.00 31.39 179 ARG A C 1
ATOM 1415 O O . ARG A 1 179 ? -11.709 -0.925 -20.439 1.00 31.39 179 ARG A O 1
ATOM 1422 N N . TYR A 1 180 ? -9.871 -2.203 -20.329 1.00 33.69 180 TYR A N 1
ATOM 1423 C CA . TYR A 1 180 ? -9.019 -1.271 -21.054 1.00 33.69 180 TYR A CA 1
ATOM 1424 C C . TYR A 1 180 ? -9.357 -1.383 -22.550 1.00 33.69 180 TYR A C 1
ATOM 1426 O O . TYR A 1 180 ? -9.138 -2.424 -23.168 1.00 33.69 180 TYR A O 1
ATOM 1434 N N . ARG A 1 181 ? -9.957 -0.339 -23.135 1.00 34.78 181 ARG A N 1
ATOM 1435 C CA . ARG A 1 181 ? -10.044 -0.186 -24.595 1.00 34.78 181 ARG A CA 1
ATOM 1436 C C . ARG A 1 181 ? -8.815 0.598 -25.042 1.00 34.78 181 ARG A C 1
ATOM 1438 O O . ARG A 1 181 ? -8.779 1.812 -24.876 1.00 34.78 181 ARG A O 1
ATOM 1445 N N . HIS A 1 182 ? -7.832 -0.095 -25.612 1.00 32.53 182 HIS A N 1
ATOM 1446 C CA . HIS A 1 182 ? -6.706 0.552 -26.280 1.00 32.53 182 HIS A CA 1
ATOM 1447 C C . HIS A 1 182 ? -7.239 1.391 -27.466 1.00 32.53 182 HIS A C 1
ATOM 1449 O O . HIS A 1 182 ? -7.959 0.833 -28.301 1.00 32.53 182 HIS A O 1
ATOM 1455 N N . PRO A 1 183 ? -6.909 2.692 -27.595 1.00 36.53 183 PRO A N 1
ATOM 1456 C CA . PRO A 1 183 ? -7.469 3.560 -28.641 1.00 36.53 183 PRO A CA 1
ATOM 1457 C C . PRO A 1 183 ? -7.135 3.132 -30.081 1.00 36.53 183 PRO A C 1
ATOM 1459 O O . PRO A 1 183 ? -7.783 3.592 -31.016 1.00 36.53 183 PRO A O 1
ATOM 1462 N N . GLN A 1 184 ? -6.144 2.253 -30.273 1.00 37.12 184 GLN A N 1
ATOM 1463 C CA . GLN A 1 184 ? -5.657 1.853 -31.602 1.00 37.12 184 GLN A CA 1
ATOM 1464 C C . GLN A 1 184 ? -5.986 0.416 -32.043 1.00 37.12 184 GLN A C 1
ATOM 1466 O O . GLN A 1 184 ? -5.608 0.030 -33.143 1.00 37.12 184 GLN A O 1
ATOM 1471 N N . VAL A 1 185 ? -6.728 -0.382 -31.263 1.00 39.38 185 VAL A N 1
ATOM 1472 C CA . VAL A 1 185 ? -7.125 -1.738 -31.701 1.00 39.38 185 VAL A CA 1
ATOM 1473 C C . VAL 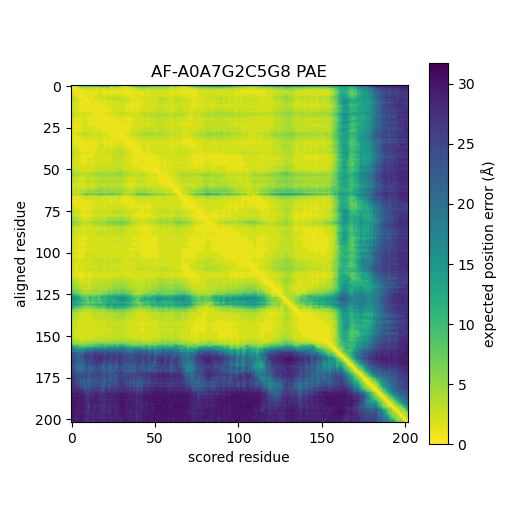A 1 185 ? -8.587 -1.737 -32.151 1.00 39.38 185 VAL A C 1
ATOM 1475 O O . VAL A 1 185 ? -9.490 -2.181 -31.444 1.00 39.38 185 VAL A O 1
ATOM 1478 N N . ARG A 1 186 ? -8.837 -1.227 -33.363 1.00 34.38 186 ARG A N 1
ATOM 1479 C CA . ARG A 1 186 ? -10.066 -1.512 -34.125 1.00 34.38 186 ARG A CA 1
ATOM 1480 C C . ARG A 1 186 ? -9.898 -2.844 -34.862 1.00 34.38 186 ARG A C 1
ATOM 1482 O O . ARG A 1 186 ? -9.739 -2.862 -36.071 1.00 34.38 186 ARG A O 1
ATOM 1489 N N . GLN A 1 187 ? -9.957 -3.961 -34.147 1.00 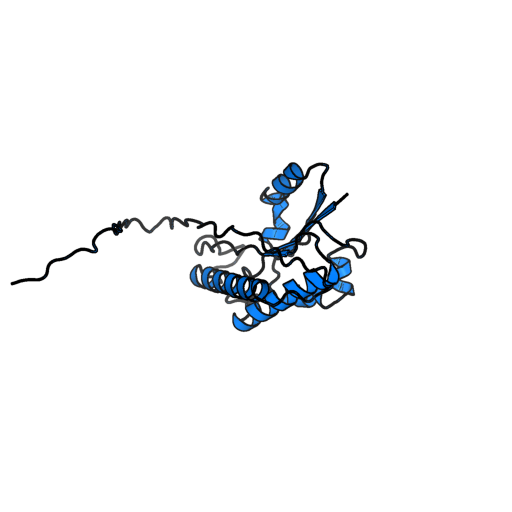32.53 187 GLN A N 1
ATOM 1490 C CA . GLN A 1 187 ? -10.357 -5.238 -34.745 1.00 32.53 187 GLN A CA 1
ATOM 1491 C C . GLN A 1 187 ? -11.137 -6.041 -33.708 1.00 32.53 187 GLN A C 1
ATOM 1493 O O . GLN A 1 187 ? -10.600 -6.805 -32.912 1.00 32.53 187 GLN A O 1
ATOM 1498 N N . THR A 1 188 ? -12.450 -5.839 -33.705 1.00 31.62 188 THR A N 1
ATOM 1499 C CA . THR A 1 188 ? -13.398 -6.769 -33.098 1.00 31.62 188 THR A CA 1
ATOM 1500 C C . THR A 1 188 ? -13.412 -8.047 -33.933 1.00 31.62 188 THR A C 1
ATOM 1502 O O . THR A 1 188 ? -14.116 -8.122 -34.936 1.00 31.62 188 THR A O 1
ATOM 1505 N N . ARG A 1 189 ? -12.643 -9.063 -33.532 1.00 29.53 189 ARG A N 1
ATOM 1506 C CA . ARG A 1 189 ? -13.022 -10.451 -33.811 1.00 29.53 189 ARG A CA 1
ATOM 1507 C C . ARG A 1 189 ? -13.858 -10.936 -32.638 1.00 29.53 189 ARG A C 1
ATOM 1509 O O . ARG A 1 189 ? -13.339 -11.281 -31.581 1.00 29.53 189 ARG A O 1
ATOM 1516 N N . THR A 1 190 ? -15.168 -10.890 -32.821 1.00 30.91 190 THR A N 1
ATOM 1517 C CA . THR A 1 190 ? -16.136 -11.560 -31.958 1.00 30.91 190 THR A CA 1
ATOM 1518 C C . THR A 1 190 ? -15.950 -13.063 -32.175 1.00 30.91 190 THR A C 1
ATOM 1520 O O . THR A 1 190 ? -16.294 -13.574 -33.234 1.00 30.91 190 THR A O 1
ATOM 1523 N N . MET A 1 191 ? -15.332 -13.762 -31.224 1.00 26.97 191 MET A N 1
ATOM 1524 C CA . MET A 1 191 ? -15.423 -15.222 -31.145 1.00 26.97 191 MET A CA 1
ATOM 1525 C C . MET A 1 191 ? -16.673 -15.540 -30.323 1.00 26.97 191 MET A C 1
ATOM 1527 O O . MET A 1 191 ? -16.753 -15.175 -29.149 1.00 26.97 191 MET A O 1
ATOM 1531 N N . ASP A 1 192 ? -17.658 -16.138 -30.986 1.00 30.67 192 ASP A N 1
ATOM 1532 C CA . ASP A 1 192 ? -18.947 -16.546 -30.428 1.00 30.67 192 ASP A CA 1
ATOM 1533 C C . ASP A 1 192 ? -18.772 -17.801 -29.546 1.00 30.67 192 ASP A C 1
ATOM 1535 O O . ASP A 1 192 ? -18.190 -18.789 -30.006 1.00 30.67 192 ASP A O 1
ATOM 1539 N N . PRO A 1 193 ? -19.213 -17.801 -28.276 1.00 30.64 193 PRO A N 1
ATOM 1540 C CA . PRO A 1 193 ? -19.004 -18.923 -27.376 1.00 30.64 193 PRO A CA 1
ATOM 1541 C C . PRO A 1 193 ? -20.142 -19.951 -27.465 1.00 30.64 193 PRO A C 1
ATOM 1543 O O . PRO A 1 193 ? -20.736 -20.249 -26.443 1.00 30.64 193 PRO A O 1
ATOM 1546 N N . PHE A 1 194 ? -20.452 -20.518 -28.636 1.00 30.28 194 PHE A N 1
ATOM 1547 C CA . PHE A 1 194 ? -21.349 -21.686 -28.742 1.00 30.28 194 PHE A CA 1
ATOM 1548 C C . PHE A 1 194 ? -21.187 -22.443 -30.073 1.00 30.28 194 PHE A C 1
ATOM 1550 O O . PHE A 1 194 ? -22.042 -22.352 -30.939 1.00 30.28 194 PHE A O 1
ATOM 1557 N N . VAL A 1 195 ? -20.152 -23.281 -30.221 1.00 31.17 195 VAL A N 1
ATOM 1558 C CA . VAL A 1 195 ? -20.250 -24.491 -31.069 1.00 31.17 195 VAL A CA 1
ATOM 1559 C C . VAL A 1 195 ? -19.410 -25.611 -30.454 1.00 31.17 195 VAL A C 1
ATOM 1561 O O . VAL A 1 195 ? -18.239 -25.805 -30.760 1.00 31.17 195 VAL A O 1
ATOM 1564 N N . LEU A 1 196 ? -20.037 -26.374 -29.564 1.00 31.45 196 LEU A N 1
ATOM 1565 C CA . LEU A 1 196 ? -19.610 -27.721 -29.205 1.00 31.45 196 LEU A CA 1
ATOM 1566 C C . LEU A 1 196 ? -20.838 -28.602 -29.423 1.00 31.45 196 LEU A C 1
ATOM 1568 O O . LEU A 1 196 ? -21.677 -28.723 -28.534 1.00 31.45 196 LEU A O 1
ATOM 1572 N N . ARG A 1 197 ? -20.989 -29.137 -30.641 1.00 31.25 197 ARG A N 1
ATOM 1573 C CA . ARG A 1 197 ? -21.824 -30.309 -30.952 1.00 31.25 197 ARG A CA 1
ATOM 1574 C C . ARG A 1 197 ? -21.577 -30.793 -32.384 1.00 31.25 197 ARG A C 1
ATOM 1576 O O . ARG A 1 197 ? -21.909 -30.107 -33.335 1.00 31.25 197 ARG A O 1
ATOM 1583 N N . ARG A 1 198 ? -21.049 -32.021 -32.439 1.00 31.59 198 ARG A N 1
ATOM 1584 C CA . ARG A 1 198 ? -21.318 -33.117 -33.385 1.00 31.59 198 ARG A CA 1
ATOM 1585 C C . ARG A 1 198 ? -21.332 -32.795 -34.884 1.00 31.59 198 ARG A C 1
ATOM 1587 O O . ARG A 1 198 ? -22.304 -32.243 -35.369 1.00 31.59 198 ARG A O 1
ATOM 1594 N N . THR A 1 199 ? -20.443 -33.480 -35.597 1.00 29.58 199 THR A N 1
ATOM 1595 C CA . THR A 1 199 ? -20.855 -34.596 -36.466 1.00 29.58 199 THR A CA 1
ATOM 1596 C C . THR A 1 199 ? -19.722 -35.607 -36.595 1.00 29.58 199 THR A C 1
ATOM 1598 O O . THR A 1 199 ? -18.613 -35.292 -37.010 1.00 29.58 199 THR A O 1
ATOM 1601 N N . ALA A 1 200 ? -20.033 -36.828 -36.171 1.00 30.66 200 ALA A N 1
ATOM 1602 C CA . ALA A 1 200 ? -19.455 -38.037 -36.717 1.00 30.66 200 ALA A CA 1
ATOM 1603 C C . ALA A 1 200 ? -20.153 -38.353 -38.050 1.00 30.66 200 ALA A C 1
ATOM 1605 O O . ALA A 1 200 ? -21.333 -38.029 -38.192 1.00 30.66 200 ALA A O 1
ATOM 1606 N N . ARG A 1 201 ? -19.438 -39.123 -38.877 1.00 34.00 201 ARG A N 1
ATOM 1607 C CA . ARG A 1 201 ? -19.853 -39.911 -40.050 1.00 34.00 201 ARG A CA 1
ATOM 1608 C C . ARG A 1 201 ? -19.656 -39.282 -41.434 1.00 34.00 201 ARG A C 1
ATOM 1610 O O . ARG A 1 201 ? -20.211 -38.230 -41.722 1.00 34.00 201 ARG A O 1
ATOM 1617 N N . GLU A 1 202 ? -18.941 -40.110 -42.206 1.00 36.62 202 GLU A N 1
ATOM 1618 C CA . GLU A 1 202 ? -18.751 -40.215 -43.663 1.00 36.62 202 GLU A CA 1
ATOM 1619 C C . GLU A 1 202 ? -17.857 -39.173 -44.336 1.00 36.62 202 GLU A C 1
ATOM 1621 O O . GLU A 1 202 ? -18.218 -37.981 -44.401 1.00 36.62 202 GLU A O 1
#

Solvent-accessible surface area (backbone atoms only — not comparable to full-atom values): 11688 Å² total; per-residue (Å²): 130,44,32,34,40,36,33,34,12,41,81,40,46,44,16,56,85,68,41,59,46,48,52,49,35,58,79,27,58,99,56,35,47,70,46,79,51,26,36,61,80,39,21,39,70,57,52,37,56,34,64,76,31,65,74,51,32,41,72,64,44,56,82,84,66,62,48,26,46,30,32,39,38,38,64,40,73,35,15,37,28,77,53,96,44,44,42,60,68,73,56,40,43,50,34,52,51,51,41,54,51,50,49,46,70,74,29,44,18,67,47,12,54,37,73,48,73,54,72,77,50,55,51,85,75,52,39,56,89,87,44,92,57,52,51,49,41,41,69,40,33,48,52,46,34,51,46,49,50,54,46,54,51,55,62,60,71,50,83,81,61,91,91,59,77,72,41,72,41,53,70,85,78,80,85,70,79,77,80,80,78,64,94,81,70,89,70,88,76,84,79,78,94,80,86,89,78,88,84,84,86,134

Radius of gyration: 19.98 Å; Cα contacts (8 Å, |Δi|>4): 307; chains: 1; bounding box: 37×55×63 Å

Organism: NCBI:txid59799

InterPro domains:
  IPR013830 SGNH hydrolase-type esterase domain [PF13472] (8-154)
  IPR036514 SGNH hydrolase superfamily [G3DSA:3.40.50.1110] (1-159)
  IPR045136 Isoamyl acetate-hydrolyzing esterase Iah1-like [PTHR14209] (4-153)

Secondary structure (DSSP, 8-state):
-EEEEEEESHHHHTTTTTSHHHHHHHHTTTTEEEEEEE-TT--HHHHHHHHH-HHHHHHHS-TT--S-SEEEEE--TTTT-SSTT---HHHHHHHHHHHHHHHHHHH--TT-EEEPPPPPP-TTT---TT-SS-S--HHHHHHHHHHHHHHHHHHHHS---TT--------S----------TT--------S---------

pLDDT: mean 80.9, std 24.45, range [26.97, 98.75]

Mean predicted aligned error: 10.28 Å

Nearest PDB structures (foldseek):
  5kdd-assembly2_B  TM=4.838E-01  e=2.951E-02  Pyrococcus furiosus
  6syh-assembly1_B  TM=2.885E-01  e=7.432E-02  Wolinella succinogenes DSM 1740
  5um2-assembly1_A  TM=3.977E-01  e=5.671E-01  Xanthomonas citri pv. citri str. 306
  6rue-assembly1_C  TM=2.757E-01  e=3.064E-01  Wolinella succinogenes DSM 1740
  7coq-assembly1_F  TM=3.443E-01  e=2.991E+00  Enterococcus hirae ATCC 9790

Sequence (202 aa):
METILIMGASLMEYGYSSHWVSRLADAYARKAFVYNAGLAGYNSDWLHSILISDTLSTRLVPASMQRPLFITLMVGSNDCSHGLQHVPLARYKKNLHDIIDLLCQRFHPRLGVLVLSIPPIDEVRWPIGKMKKTDRTFADSLRYSEAMKEVVQGVQAAPRLPGGSVFRHLLPRYTGKIRYRHPQVRQTRTMDPFVLRRTARE